Protein AF-A0A2D8MCZ4-F1 (afdb_monomer)

Foldseek 3Di:
DDDDDDPDDDDDDDDDDDDADQWLWGHHPVLSVQLVVQLVVCVVVVHDNVVSNLLSSLQSTLPDPPQLVLVFLLCVLLCVCVLVVHPTCNCCSPPVVVLDDRATLANHFDDDPNHGCHCPPQLCPPPVSLCRSCVPVLQVQLVVQPAQAEGADDSSVVSVVSSCVVVSHPPLRYLPQHHRRDPVCVLQSCLLSVVDDPVRGDPVHPSVSNVVSSVVSSVSSVPDDDD

Radius of gyration: 18.49 Å; Cα contacts (8 Å, |Δi|>4): 290; chains: 1; bounding box: 41×41×63 Å

Mean predicted aligned error: 9.53 Å

Nearest PDB structures (foldseek):
  7vtg-assembly1_A  TM=8.406E-01  e=9.425E+00  Escherichia coli

Structure (mmCIF, N/CA/C/O backbone):
data_AF-A0A2D8MCZ4-F1
#
_entry.id   AF-A0A2D8MCZ4-F1
#
loop_
_atom_site.group_PDB
_atom_site.id
_atom_site.type_symbol
_atom_site.label_atom_id
_atom_site.label_alt_id
_atom_site.label_comp_id
_atom_site.label_asym_id
_atom_site.label_entity_id
_atom_site.label_seq_id
_atom_site.pdbx_PDB_ins_code
_atom_site.Cartn_x
_atom_site.Cartn_y
_atom_site.Cartn_z
_atom_site.occupancy
_atom_site.B_iso_or_equiv
_atom_site.auth_seq_id
_atom_site.auth_comp_id
_atom_site.auth_asym_id
_atom_site.auth_atom_id
_atom_site.pdbx_PDB_model_num
ATOM 1 N N . GLU A 1 1 ? 21.943 -6.238 40.416 1.00 28.12 1 GLU A N 1
ATOM 2 C CA . GLU A 1 1 ? 21.199 -4.970 40.233 1.00 28.12 1 GLU A CA 1
ATOM 3 C C . GLU A 1 1 ? 20.748 -4.876 38.777 1.00 28.12 1 GLU A C 1
ATOM 5 O O . GLU A 1 1 ? 21.248 -5.635 37.954 1.00 28.12 1 GLU A O 1
ATOM 10 N N . LEU A 1 2 ? 19.845 -3.950 38.450 1.00 31.22 2 LEU A N 1
ATOM 11 C CA . LEU A 1 2 ? 19.610 -3.485 37.080 1.00 31.22 2 LEU A CA 1
ATOM 12 C C . LEU A 1 2 ? 19.701 -1.951 37.099 1.00 31.22 2 LEU A C 1
ATOM 14 O O . LEU A 1 2 ? 18.925 -1.339 37.835 1.00 31.22 2 LEU A O 1
ATOM 18 N N . PRO A 1 3 ? 20.616 -1.314 36.346 1.00 36.25 3 PRO A N 1
ATOM 19 C CA . PRO A 1 3 ? 20.596 0.132 36.172 1.00 36.25 3 PRO A CA 1
ATOM 20 C C . PRO A 1 3 ? 19.377 0.489 35.321 1.00 36.25 3 PRO A C 1
ATOM 22 O O . PRO A 1 3 ? 19.279 0.069 34.168 1.00 36.25 3 PRO A O 1
ATOM 25 N N . GLY A 1 4 ? 18.428 1.223 35.893 1.00 32.31 4 GLY A N 1
ATOM 26 C CA . GLY A 1 4 ? 17.387 1.866 35.099 1.00 32.31 4 GLY A CA 1
ATOM 27 C C . GLY A 1 4 ? 17.892 3.184 34.524 1.00 32.31 4 GLY A C 1
ATOM 28 O O . GLY A 1 4 ? 18.854 3.749 35.038 1.00 32.31 4 GLY A O 1
ATOM 29 N N . ASP A 1 5 ? 17.171 3.720 33.541 1.00 29.50 5 ASP A N 1
ATOM 30 C CA . ASP A 1 5 ? 16.787 5.124 33.650 1.00 29.50 5 ASP A CA 1
ATOM 31 C C . ASP A 1 5 ? 15.468 5.428 32.924 1.00 29.50 5 ASP A C 1
ATOM 33 O O . ASP A 1 5 ? 14.989 4.650 32.093 1.00 29.50 5 ASP A O 1
ATOM 37 N N . CYS A 1 6 ? 14.837 6.534 33.311 1.00 29.98 6 CYS A N 1
ATOM 38 C CA . CYS A 1 6 ? 13.461 6.895 32.962 1.00 29.98 6 CYS A CA 1
ATOM 39 C C . CYS A 1 6 ? 13.144 6.950 31.451 1.00 29.98 6 CYS A C 1
ATOM 41 O O . CYS A 1 6 ? 13.568 7.868 30.752 1.00 29.98 6 CYS A O 1
ATOM 43 N N . VAL A 1 7 ? 12.207 6.105 30.998 1.00 27.48 7 VAL A N 1
ATOM 44 C CA . VAL A 1 7 ? 11.336 6.409 29.844 1.00 27.48 7 VAL A CA 1
ATOM 45 C C . VAL A 1 7 ? 9.937 6.740 30.363 1.00 27.48 7 VAL A C 1
ATOM 47 O O . VAL A 1 7 ? 9.120 5.858 30.627 1.00 27.48 7 VAL A O 1
ATOM 50 N N . SER A 1 8 ? 9.658 8.031 30.541 1.00 22.98 8 SER A N 1
ATOM 51 C CA . SER A 1 8 ? 8.359 8.524 31.002 1.00 22.98 8 SER A CA 1
ATOM 52 C C . SER A 1 8 ? 7.344 8.567 29.852 1.00 22.98 8 SER A C 1
ATOM 54 O O . SER A 1 8 ? 7.287 9.512 29.067 1.00 22.98 8 SER A O 1
ATOM 56 N N . TYR A 1 9 ? 6.500 7.539 29.761 1.00 29.72 9 TYR A N 1
ATOM 57 C CA . TYR A 1 9 ? 5.413 7.490 28.781 1.00 29.72 9 TYR A CA 1
ATOM 58 C C . TYR A 1 9 ? 4.326 8.531 29.092 1.00 29.72 9 TYR A C 1
ATOM 60 O O . TYR A 1 9 ? 3.434 8.291 29.907 1.00 29.72 9 TYR A O 1
ATOM 68 N N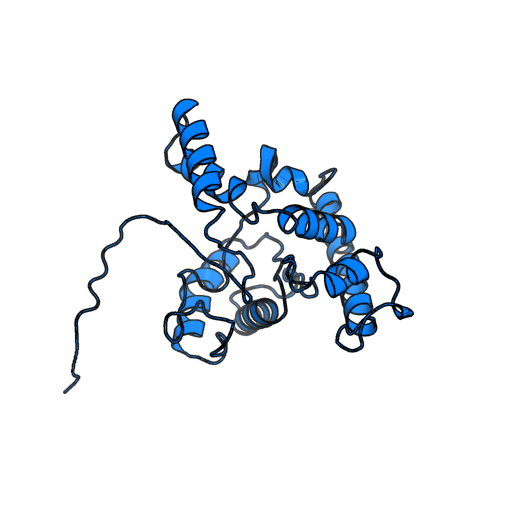 . ARG A 1 10 ? 4.357 9.672 28.392 1.00 22.64 10 ARG A N 1
ATOM 69 C CA . ARG A 1 10 ? 3.183 10.542 28.224 1.00 22.64 10 ARG A CA 1
ATOM 70 C C . ARG A 1 10 ? 2.489 10.233 26.904 1.00 22.64 10 ARG A C 1
ATOM 72 O O . ARG A 1 10 ? 3.117 10.218 25.850 1.00 22.64 10 ARG A O 1
ATOM 79 N N . ASN A 1 11 ? 1.185 9.994 26.975 1.00 37.78 11 ASN A N 1
ATOM 80 C CA . ASN A 1 11 ? 0.341 9.706 25.822 1.00 37.78 11 ASN A CA 1
ATOM 81 C C . ASN A 1 11 ? -0.289 11.005 25.290 1.00 37.78 11 ASN A C 1
ATOM 83 O O . ASN A 1 11 ? -1.410 11.344 25.662 1.00 37.78 11 ASN A O 1
ATOM 87 N N . GLU A 1 12 ? 0.437 11.743 24.448 1.00 24.03 12 GLU A N 1
ATOM 88 C CA . GLU A 1 12 ? -0.020 13.018 23.877 1.00 24.03 12 GLU A CA 1
ATOM 89 C C . GLU A 1 12 ? 0.167 13.041 22.346 1.00 24.03 12 GLU A C 1
ATOM 91 O O . GLU A 1 12 ? 1.287 13.083 21.851 1.00 24.03 12 GLU A O 1
ATOM 96 N N . GLY A 1 13 ? -0.947 13.046 21.598 1.00 25.05 13 GLY A N 1
ATOM 97 C CA . GLY A 1 13 ? -1.013 13.435 20.178 1.00 25.05 13 GLY A CA 1
ATOM 98 C C . GLY A 1 13 ? -0.409 12.474 19.139 1.00 25.05 13 GLY A C 1
ATOM 99 O O . GLY A 1 13 ? 0.797 12.442 18.914 1.00 25.05 13 GLY A O 1
ATOM 100 N N . SER A 1 14 ? -1.256 11.787 18.362 1.00 27.69 14 SER A N 1
ATOM 101 C CA . SER A 1 14 ? -0.819 11.041 17.170 1.00 27.69 14 SER A CA 1
ATOM 102 C C . SER A 1 14 ? -0.491 11.979 15.992 1.00 27.69 14 SER A C 1
ATOM 104 O O . SER A 1 14 ? -1.307 12.174 15.088 1.00 27.69 14 SER A O 1
ATOM 106 N N . LEU A 1 15 ? 0.711 12.554 16.002 1.00 27.33 15 LEU A N 1
ATOM 107 C CA . LEU A 1 15 ? 1.319 13.324 14.910 1.00 27.33 15 LEU A CA 1
ATOM 108 C C . LEU A 1 15 ? 2.558 12.574 14.406 1.00 27.33 15 LEU A C 1
ATOM 110 O O . LEU A 1 15 ? 3.400 12.177 15.205 1.00 27.33 15 LEU A O 1
ATOM 114 N N . LEU A 1 16 ? 2.649 12.332 13.093 1.00 26.11 16 LEU A N 1
ATOM 115 C CA . LEU A 1 16 ? 3.612 11.382 12.526 1.00 26.11 16 LEU A CA 1
ATOM 116 C C . LEU A 1 16 ? 4.265 11.905 11.229 1.00 26.11 16 LEU A C 1
ATOM 118 O O . LEU A 1 16 ? 3.570 12.255 10.275 1.00 26.11 16 LEU A O 1
ATOM 122 N N . ASP A 1 17 ? 5.606 11.934 11.225 1.00 30.42 17 ASP A N 1
ATOM 123 C CA . ASP A 1 17 ? 6.519 12.253 10.108 1.00 30.42 17 ASP A CA 1
ATOM 124 C C . ASP A 1 17 ? 7.783 11.317 10.220 1.00 30.42 17 ASP A C 1
ATOM 126 O O . ASP A 1 17 ? 7.977 10.767 11.303 1.00 30.42 17 ASP A O 1
ATOM 130 N N . ALA A 1 18 ? 8.693 11.004 9.269 1.00 31.66 18 ALA A N 1
ATOM 131 C CA . ALA A 1 18 ? 9.025 11.499 7.916 1.00 31.66 18 ALA A CA 1
ATOM 132 C C . ALA A 1 18 ? 9.659 10.401 6.970 1.00 31.66 18 ALA A C 1
ATOM 134 O O . ALA A 1 18 ? 9.416 9.205 7.114 1.00 31.66 18 ALA A O 1
ATOM 135 N N . ASP A 1 19 ? 10.438 10.820 5.960 1.00 27.88 19 ASP A N 1
ATOM 136 C CA . ASP A 1 19 ? 10.844 10.126 4.712 1.00 27.88 19 ASP A CA 1
ATOM 137 C C . ASP A 1 19 ? 11.685 8.810 4.735 1.00 27.88 19 ASP A C 1
ATOM 139 O O . ASP A 1 19 ? 12.758 8.769 5.321 1.00 27.88 19 ASP A O 1
ATOM 143 N N . HIS A 1 20 ? 11.315 7.857 3.849 1.00 34.62 20 HIS A N 1
ATOM 144 C CA . HIS A 1 20 ? 12.184 6.942 3.045 1.00 34.62 20 HIS A CA 1
ATOM 145 C C . HIS A 1 20 ? 13.096 5.875 3.735 1.00 34.62 20 HIS A C 1
ATOM 147 O O . HIS A 1 20 ? 13.624 6.117 4.811 1.00 34.62 20 HIS A O 1
ATOM 153 N N . PRO A 1 21 ? 13.415 4.705 3.108 1.00 33.50 21 PRO A N 1
ATOM 154 C CA . PRO A 1 21 ? 12.806 3.973 1.984 1.00 33.50 21 PRO A CA 1
ATOM 155 C C . PRO A 1 21 ? 11.935 2.764 2.407 1.00 33.50 21 PRO A C 1
ATOM 157 O O . PRO A 1 21 ? 11.554 1.970 1.548 1.00 33.50 21 PRO A O 1
ATOM 160 N N . ALA A 1 22 ? 11.672 2.553 3.701 1.00 34.00 22 ALA A N 1
ATOM 161 C CA . ALA A 1 22 ? 11.173 1.277 4.236 1.00 34.00 22 ALA A CA 1
ATOM 162 C C . ALA A 1 22 ? 9.666 1.254 4.587 1.00 34.00 22 ALA A C 1
ATOM 164 O O . ALA A 1 22 ? 9.264 0.602 5.548 1.00 34.00 22 ALA A O 1
ATOM 165 N N . ASN A 1 23 ? 8.833 1.941 3.798 1.00 38.94 23 ASN A N 1
ATOM 166 C CA . ASN A 1 23 ? 7.479 2.338 4.196 1.00 38.94 23 ASN A CA 1
ATOM 167 C C . ASN A 1 23 ? 6.349 1.714 3.351 1.00 38.94 23 ASN A C 1
ATOM 169 O O . ASN A 1 23 ? 5.747 2.338 2.475 1.00 38.94 23 ASN A O 1
ATOM 173 N N . GLY A 1 24 ? 5.959 0.496 3.726 1.00 35.41 24 GLY A N 1
ATOM 174 C CA . GLY A 1 24 ? 4.541 0.137 3.690 1.00 35.41 24 GLY A CA 1
ATOM 175 C C . GLY A 1 24 ? 3.795 1.050 4.659 1.00 35.41 24 GLY A C 1
ATOM 176 O O . GLY A 1 24 ? 3.851 0.815 5.860 1.00 35.41 24 GLY A O 1
ATOM 177 N N . VAL A 1 25 ? 3.170 2.088 4.091 1.00 36.03 25 VAL A N 1
ATOM 178 C CA . VAL A 1 25 ? 2.601 3.284 4.747 1.00 36.03 25 VAL A CA 1
ATOM 179 C C . VAL A 1 25 ? 3.648 4.173 5.426 1.00 36.03 25 VAL A C 1
ATOM 181 O O . VAL A 1 25 ? 4.675 3.724 5.926 1.00 36.03 25 VAL A O 1
ATOM 184 N N . LEU A 1 26 ? 3.458 5.482 5.248 1.00 35.03 26 LEU A N 1
ATOM 185 C CA . LEU A 1 26 ? 4.552 6.368 4.875 1.00 35.03 26 LEU A CA 1
ATOM 186 C C . LEU A 1 26 ? 4.360 7.799 5.369 1.00 35.03 26 LEU A C 1
ATOM 188 O O . LEU A 1 26 ? 3.255 8.340 5.352 1.00 35.03 26 LEU A O 1
ATOM 192 N N . PHE A 1 27 ? 5.493 8.433 5.658 1.00 29.06 27 PHE A N 1
ATOM 193 C CA . PHE A 1 27 ? 5.612 9.820 6.071 1.00 29.06 27 PHE A CA 1
ATOM 194 C C . PHE A 1 27 ? 6.596 10.619 5.194 1.00 29.06 27 PHE A C 1
ATOM 196 O O . PHE A 1 27 ? 7.449 10.020 4.536 1.00 29.06 27 PHE A O 1
ATOM 203 N N . ALA A 1 28 ? 6.450 11.952 5.179 1.00 26.83 28 ALA A N 1
ATOM 204 C CA . ALA A 1 28 ? 7.393 12.934 4.626 1.00 26.83 28 ALA A CA 1
ATOM 205 C C . ALA A 1 28 ? 6.938 14.370 4.956 1.00 26.83 28 ALA A C 1
ATOM 207 O O . ALA A 1 28 ? 5.747 14.684 4.827 1.00 26.83 28 ALA A O 1
ATOM 208 N N . ARG A 1 29 ? 7.892 15.277 5.237 1.00 29.72 29 ARG A N 1
ATOM 209 C CA . ARG A 1 29 ? 7.683 16.654 5.771 1.00 29.72 29 ARG A CA 1
ATOM 210 C C . ARG A 1 29 ? 6.777 17.598 4.955 1.00 29.72 29 ARG A C 1
ATOM 212 O O . ARG A 1 29 ? 6.575 18.752 5.330 1.00 29.72 29 ARG A O 1
ATOM 219 N N . ARG A 1 30 ? 6.256 17.157 3.809 1.00 28.88 30 ARG A N 1
ATOM 220 C CA . ARG A 1 30 ? 5.334 17.910 2.943 1.00 28.88 30 ARG A CA 1
ATOM 221 C C . ARG A 1 30 ? 3.860 17.556 3.191 1.00 28.88 30 ARG A C 1
ATOM 223 O O . ARG A 1 30 ? 2.982 18.286 2.732 1.00 28.88 30 ARG A O 1
ATOM 230 N N . PHE A 1 31 ? 3.576 16.474 3.924 1.00 34.06 31 PHE A N 1
ATOM 231 C CA . PHE A 1 31 ? 2.217 15.946 4.129 1.00 34.06 31 PHE A CA 1
ATOM 232 C C . PHE A 1 31 ? 1.548 16.441 5.409 1.00 34.06 31 PHE A C 1
ATOM 234 O O . PHE A 1 31 ? 0.322 16.522 5.449 1.00 34.06 31 PHE A O 1
ATOM 241 N N . THR A 1 32 ? 2.318 16.887 6.402 1.00 41.59 32 THR A N 1
ATOM 242 C CA . THR A 1 32 ? 1.822 17.551 7.619 1.00 41.59 32 THR A CA 1
ATOM 243 C C . THR A 1 32 ? 0.885 18.722 7.273 1.00 41.59 32 THR A C 1
ATOM 245 O O . THR A 1 32 ? -0.207 18.846 7.827 1.00 41.59 32 THR A O 1
ATOM 248 N N . ALA A 1 33 ? 1.233 19.523 6.257 1.00 43.16 33 ALA A N 1
ATOM 249 C CA . ALA A 1 33 ? 0.393 20.618 5.758 1.00 43.16 33 ALA A CA 1
ATOM 250 C C . ALA A 1 33 ? -0.881 20.156 5.015 1.00 43.16 33 ALA A C 1
ATOM 252 O O . ALA A 1 33 ? -1.861 20.901 4.966 1.00 43.16 33 ALA A O 1
ATOM 253 N N . ASN A 1 34 ? -0.885 18.951 4.431 1.00 49.38 34 ASN A N 1
ATOM 254 C CA . ASN A 1 34 ? -2.077 18.345 3.826 1.00 49.38 34 ASN A CA 1
ATOM 255 C C . ASN A 1 34 ? -3.012 17.798 4.919 1.00 49.38 34 ASN A C 1
ATOM 257 O O . ASN A 1 34 ? -4.203 18.104 4.892 1.00 49.38 34 ASN A O 1
ATOM 261 N N . ALA A 1 35 ? -2.468 17.085 5.914 1.00 56.38 35 ALA A N 1
ATOM 262 C CA . ALA A 1 35 ? -3.202 16.596 7.084 1.00 56.38 35 ALA A CA 1
ATOM 263 C C . ALA A 1 35 ? -3.924 17.741 7.810 1.00 56.38 35 ALA A C 1
ATOM 265 O O . ALA A 1 35 ? -5.137 17.691 8.000 1.00 56.38 35 ALA A O 1
ATOM 266 N N . LEU A 1 36 ? -3.196 18.818 8.128 1.00 54.16 36 LEU A N 1
ATOM 267 C CA . LEU A 1 36 ? -3.743 20.004 8.793 1.00 54.16 36 LEU A CA 1
ATOM 268 C C . LEU A 1 36 ? -4.842 20.695 7.973 1.00 54.16 36 LEU A C 1
ATOM 270 O O . LEU A 1 36 ? -5.832 21.146 8.547 1.00 54.16 36 LEU A O 1
ATOM 274 N N . ARG A 1 37 ? -4.722 20.753 6.637 1.00 61.66 37 ARG A N 1
ATOM 275 C CA . ARG A 1 37 ? -5.779 21.308 5.770 1.00 61.66 37 ARG A CA 1
ATOM 276 C C . ARG A 1 37 ? -7.045 20.446 5.766 1.00 61.66 37 ARG A C 1
ATOM 278 O O . ARG A 1 37 ? -8.136 21.006 5.830 1.00 61.66 37 ARG A O 1
ATOM 285 N N . ALA A 1 38 ? -6.916 19.121 5.743 1.00 64.56 38 ALA A N 1
ATOM 286 C CA . ALA A 1 38 ? -8.058 18.207 5.800 1.00 64.56 38 ALA A CA 1
ATOM 287 C C . ALA A 1 38 ? -8.731 18.180 7.185 1.00 64.56 38 ALA A C 1
ATOM 289 O O . ALA A 1 38 ? -9.951 18.322 7.253 1.00 64.56 38 ALA A O 1
ATOM 290 N N . ALA A 1 39 ? -7.957 18.116 8.277 1.00 67.56 39 ALA A N 1
ATOM 291 C CA . ALA A 1 39 ? -8.475 18.246 9.643 1.00 67.56 39 ALA A CA 1
ATOM 292 C C . ALA A 1 39 ? -9.235 19.569 9.824 1.00 67.56 39 ALA A C 1
ATOM 294 O O . ALA A 1 39 ? -10.383 19.576 10.260 1.00 67.56 39 ALA A O 1
ATOM 295 N N . ARG A 1 40 ? -8.623 20.695 9.424 1.00 69.00 40 ARG A N 1
ATOM 296 C CA . ARG A 1 40 ? -9.250 22.020 9.513 1.00 69.00 40 ARG A CA 1
ATOM 297 C C . ARG A 1 40 ? -10.537 22.099 8.694 1.00 69.00 40 ARG A C 1
ATOM 299 O O . ARG A 1 40 ? -11.502 22.670 9.183 1.00 69.00 40 ARG A O 1
ATOM 306 N N . LYS A 1 41 ? -10.573 21.531 7.481 1.00 75.62 41 LYS A N 1
ATOM 307 C CA . LYS A 1 41 ? -11.798 21.478 6.670 1.00 75.62 41 LYS A CA 1
ATOM 308 C C . LYS A 1 41 ? -12.901 20.690 7.387 1.00 75.62 41 LYS A C 1
ATOM 310 O O . LYS A 1 41 ? -13.992 21.218 7.543 1.00 75.62 41 LYS A O 1
ATOM 315 N N . ALA A 1 42 ? -12.609 19.483 7.868 1.00 77.12 42 ALA A N 1
ATOM 316 C CA . ALA A 1 42 ? -13.582 18.643 8.567 1.00 77.12 42 ALA A CA 1
ATOM 317 C C . ALA A 1 42 ? -14.142 19.307 9.843 1.00 77.12 42 ALA A C 1
ATOM 319 O O . ALA A 1 42 ? -15.347 19.271 10.069 1.00 77.12 42 ALA A O 1
ATOM 320 N N . LEU A 1 43 ? -13.294 19.971 10.637 1.00 78.88 43 LEU A N 1
ATOM 321 C CA . LEU A 1 43 ? -13.731 20.711 11.829 1.00 78.88 43 LEU A CA 1
ATOM 322 C C . LEU A 1 43 ? -14.575 21.950 11.477 1.00 78.88 43 LEU A C 1
ATOM 324 O O . LEU A 1 43 ? -15.542 22.244 12.172 1.00 78.88 43 LEU A O 1
ATOM 328 N N . LEU A 1 44 ? -14.256 22.658 10.385 1.00 84.25 44 LEU A N 1
ATOM 329 C CA . LEU A 1 44 ? -15.074 23.774 9.879 1.00 84.25 44 LEU A CA 1
ATOM 330 C C . LEU A 1 44 ? -16.414 23.312 9.274 1.00 84.25 44 LEU A C 1
ATOM 332 O O . LEU A 1 44 ? -17.361 24.089 9.245 1.00 84.25 44 LEU A O 1
ATOM 336 N N . GLU A 1 45 ? -16.507 22.058 8.829 1.00 86.56 45 GLU A N 1
ATOM 337 C CA . GLU A 1 45 ? -17.758 21.390 8.432 1.00 86.56 45 GLU A CA 1
ATOM 338 C C . GLU A 1 45 ? -18.565 20.854 9.636 1.00 86.56 45 GLU A C 1
ATOM 340 O O . GLU A 1 45 ? -19.590 20.207 9.441 1.00 86.56 45 GLU A O 1
ATOM 345 N N . GLY A 1 46 ? -18.122 21.099 10.876 1.00 85.88 46 GLY A N 1
ATOM 346 C CA . GLY A 1 46 ? -18.817 20.668 12.095 1.00 85.88 46 GLY A CA 1
ATOM 347 C C . GLY A 1 46 ? -18.653 19.185 12.447 1.00 85.88 46 GLY A C 1
ATOM 348 O O . GLY A 1 46 ? -19.354 18.696 13.332 1.00 85.88 46 GLY A O 1
ATOM 349 N N . ARG A 1 47 ? -17.740 18.460 11.784 1.00 85.00 47 ARG A N 1
ATOM 350 C CA . ARG A 1 47 ? -17.466 17.045 12.084 1.00 85.00 47 ARG A CA 1
ATOM 351 C C . ARG A 1 47 ? -16.728 16.884 13.414 1.00 85.00 47 ARG A C 1
ATOM 353 O O . ARG A 1 47 ? -16.016 17.785 13.865 1.00 85.00 47 ARG A O 1
ATOM 360 N N . THR A 1 48 ? -16.836 15.705 14.020 1.00 84.88 48 THR A N 1
ATOM 361 C CA . THR A 1 48 ? -16.123 15.375 15.261 1.00 84.88 48 THR A CA 1
ATOM 362 C C . THR A 1 48 ? -14.603 15.344 15.068 1.00 84.88 48 THR A C 1
ATOM 364 O O . THR A 1 48 ? -14.083 15.160 13.966 1.00 84.88 48 THR A O 1
ATOM 367 N N . VAL A 1 49 ? -13.856 15.449 16.174 1.00 75.56 49 VAL A N 1
ATOM 368 C CA . VAL A 1 49 ? -12.385 15.329 16.173 1.00 75.56 49 VAL A CA 1
ATOM 369 C C . VAL A 1 49 ? -11.922 13.975 15.610 1.00 75.56 49 VAL A C 1
ATOM 371 O O . VAL A 1 49 ? -10.906 13.922 14.920 1.00 75.56 49 VAL A O 1
ATOM 374 N N . ALA A 1 50 ? -12.679 12.896 15.841 1.00 71.62 50 ALA A N 1
ATOM 375 C CA . ALA A 1 50 ? -12.375 11.569 15.306 1.00 71.62 50 ALA A CA 1
ATOM 376 C C . ALA A 1 50 ? -12.513 11.520 13.772 1.00 71.62 50 ALA A C 1
ATOM 378 O O . ALA A 1 50 ? -11.602 11.061 13.084 1.00 71.62 50 ALA A O 1
ATOM 379 N N . GLU A 1 51 ? -13.603 12.062 13.224 1.00 69.44 51 GLU A N 1
ATOM 380 C CA . GLU A 1 51 ? -13.805 12.172 11.773 1.00 69.44 51 GLU A CA 1
ATOM 381 C C . GLU A 1 51 ? -12.788 13.115 11.120 1.00 69.44 51 GLU A C 1
ATOM 383 O O . GLU A 1 51 ? -12.290 12.830 10.032 1.00 69.44 51 GLU A O 1
ATOM 388 N N . ALA A 1 52 ? -12.428 14.215 11.787 1.00 71.00 52 ALA A N 1
ATOM 389 C CA . ALA A 1 52 ? -11.396 15.130 11.313 1.00 71.00 52 ALA A CA 1
ATOM 390 C C . ALA A 1 52 ? -10.004 14.479 11.290 1.00 71.00 52 ALA A C 1
ATOM 392 O O . ALA A 1 52 ? -9.251 14.680 10.334 1.00 71.00 52 ALA A O 1
ATOM 393 N N . ALA A 1 53 ? -9.675 13.657 12.292 1.00 69.44 53 ALA A N 1
ATOM 394 C CA . ALA A 1 53 ? -8.450 12.862 12.315 1.00 69.44 53 ALA A CA 1
ATOM 395 C C . ALA A 1 53 ? -8.447 11.779 11.221 1.00 69.44 53 ALA A C 1
ATOM 397 O O . ALA A 1 53 ? -7.434 11.606 10.541 1.00 69.44 53 ALA A O 1
ATOM 398 N N . ALA A 1 54 ? -9.576 11.100 10.986 1.00 65.69 54 ALA A N 1
ATOM 399 C CA . ALA A 1 54 ? -9.725 10.130 9.901 1.00 65.69 54 ALA A CA 1
ATOM 400 C C . ALA A 1 54 ? -9.575 10.790 8.516 1.00 65.69 54 ALA A C 1
ATOM 402 O O . ALA A 1 54 ? -8.762 10.348 7.703 1.00 65.69 54 ALA A O 1
ATOM 403 N N . ALA A 1 55 ? -10.271 11.905 8.273 1.00 66.00 55 ALA A N 1
ATOM 404 C CA . ALA A 1 55 ? -10.159 12.681 7.038 1.00 66.00 55 ALA A CA 1
ATOM 405 C C . ALA A 1 55 ? -8.725 13.186 6.803 1.00 66.00 55 ALA A C 1
ATOM 407 O O . ALA A 1 55 ? -8.218 13.122 5.682 1.00 66.00 55 ALA A O 1
ATOM 408 N N . ALA A 1 56 ? -8.037 13.634 7.859 1.00 68.12 56 ALA A N 1
ATOM 409 C CA . ALA A 1 56 ? -6.635 14.033 7.793 1.00 68.12 56 ALA A CA 1
ATOM 410 C C . ALA A 1 56 ? -5.699 12.863 7.472 1.00 68.12 56 ALA A C 1
ATOM 412 O O . ALA A 1 56 ? -4.839 13.003 6.600 1.00 68.12 56 ALA A O 1
ATOM 413 N N . LYS A 1 57 ? -5.891 11.705 8.118 1.00 67.31 57 LYS A N 1
ATOM 414 C CA . LYS A 1 57 ? -5.132 10.473 7.866 1.00 67.31 57 LYS A CA 1
ATOM 415 C C . LYS A 1 57 ? -5.268 10.036 6.407 1.00 67.31 57 LYS A C 1
ATOM 417 O O . LYS A 1 57 ? -4.255 9.848 5.733 1.00 67.31 57 LYS A O 1
ATOM 422 N N . THR A 1 58 ? -6.495 9.927 5.901 1.00 62.50 58 THR A N 1
ATOM 423 C CA . THR A 1 58 ? -6.772 9.528 4.514 1.00 62.50 58 THR A CA 1
ATOM 424 C C . THR A 1 58 ? -6.212 10.549 3.526 1.00 62.50 58 THR A C 1
ATOM 426 O O . THR A 1 58 ? -5.409 10.189 2.667 1.00 62.50 58 THR A O 1
ATOM 429 N N . PHE A 1 59 ? -6.519 11.840 3.685 1.00 67.00 59 PHE A N 1
ATOM 430 C CA . PHE A 1 59 ? -6.070 12.869 2.742 1.00 67.00 59 PHE A CA 1
ATOM 431 C C . PHE A 1 59 ? -4.545 13.063 2.718 1.00 67.00 59 PHE A C 1
ATOM 433 O O . PHE A 1 59 ? -3.993 13.358 1.656 1.00 67.00 59 PHE A O 1
ATOM 440 N N . ALA A 1 60 ? -3.849 12.884 3.847 1.00 67.50 60 ALA A N 1
ATOM 441 C CA . ALA A 1 60 ? -2.393 13.022 3.932 1.00 67.50 60 ALA A CA 1
ATOM 442 C C . ALA A 1 60 ? -1.620 11.773 3.482 1.00 67.50 60 ALA A C 1
ATOM 444 O O . ALA A 1 60 ? -0.495 11.903 2.987 1.00 67.50 60 ALA A O 1
ATOM 445 N N . SER A 1 61 ? -2.214 10.581 3.602 1.00 65.44 61 SER A N 1
ATOM 446 C CA . SER A 1 61 ? -1.579 9.316 3.214 1.00 65.44 61 SER A CA 1
ATOM 447 C C . SER A 1 61 ? -1.139 9.353 1.747 1.00 65.44 61 SER A C 1
ATOM 449 O O . SER A 1 61 ? -1.943 9.620 0.850 1.00 65.44 61 SER A O 1
ATOM 451 N N . PHE A 1 62 ? 0.156 9.119 1.512 1.00 66.19 62 PHE A N 1
ATOM 452 C CA . PHE A 1 62 ? 0.824 9.169 0.201 1.00 66.19 62 PHE A CA 1
ATOM 453 C C . PHE A 1 62 ? 0.665 10.492 -0.586 1.00 66.19 62 PHE A C 1
ATOM 455 O O . PHE A 1 62 ? 0.893 10.510 -1.791 1.00 66.19 62 PHE A O 1
ATOM 462 N N . SER A 1 63 ? 0.298 11.603 0.066 1.00 59.62 63 SER A N 1
ATOM 463 C CA . SER A 1 63 ? -0.216 12.840 -0.567 1.00 59.62 63 SER A CA 1
ATOM 464 C C . SER A 1 63 ? 0.789 13.736 -1.316 1.00 59.62 63 SER A C 1
ATOM 466 O O . SER A 1 63 ? 0.611 14.954 -1.386 1.00 59.62 63 SER A O 1
ATOM 468 N N . GLY A 1 64 ? 1.845 13.157 -1.886 1.00 68.06 64 GLY A N 1
ATOM 469 C CA . GLY A 1 64 ? 2.821 13.854 -2.720 1.00 68.06 64 GLY A CA 1
ATOM 470 C C . GLY A 1 64 ? 2.974 13.180 -4.066 1.00 68.06 64 GLY A C 1
ATOM 471 O O . GLY A 1 64 ? 3.208 11.976 -4.127 1.00 68.06 64 GLY A O 1
ATOM 472 N N . GLU A 1 65 ? 2.907 13.952 -5.143 1.00 68.38 65 GLU A N 1
ATOM 473 C CA . GLU A 1 65 ? 3.175 13.416 -6.473 1.00 68.38 65 GLU A CA 1
ATOM 474 C C . GLU A 1 65 ? 4.662 13.074 -6.659 1.00 68.38 65 GLU A C 1
ATOM 476 O O . GLU A 1 65 ? 5.524 13.774 -6.120 1.00 68.38 65 GLU A O 1
ATOM 481 N N . PRO A 1 66 ? 4.993 11.989 -7.389 1.00 82.19 66 PRO A N 1
ATOM 482 C CA . PRO A 1 66 ? 4.092 11.093 -8.134 1.00 82.19 66 PRO A CA 1
ATOM 483 C C . PRO A 1 66 ? 3.530 9.912 -7.309 1.00 82.19 66 PRO A C 1
ATOM 485 O O . PRO A 1 66 ? 3.015 8.951 -7.870 1.00 82.19 66 PRO A O 1
ATOM 488 N N . MET A 1 67 ? 3.687 9.901 -5.983 1.00 85.31 67 MET A N 1
ATOM 489 C CA . MET A 1 67 ? 3.550 8.696 -5.156 1.00 85.31 67 MET A CA 1
ATOM 490 C C . MET A 1 67 ? 2.113 8.177 -5.018 1.00 85.31 67 MET A C 1
ATOM 492 O O . MET A 1 67 ? 1.912 6.965 -5.117 1.00 85.31 67 MET A O 1
ATOM 496 N N . ARG A 1 68 ? 1.113 9.054 -4.837 1.00 87.12 68 ARG A N 1
ATOM 497 C CA . ARG A 1 68 ? -0.303 8.641 -4.868 1.00 87.12 68 ARG A CA 1
ATOM 498 C C . ARG A 1 68 ? -0.674 8.107 -6.247 1.00 87.12 68 ARG A C 1
ATOM 500 O O . ARG A 1 68 ? -1.179 6.993 -6.337 1.00 87.12 68 ARG A O 1
ATOM 507 N N . THR A 1 69 ? -0.360 8.855 -7.305 1.00 91.69 69 THR A N 1
ATOM 508 C CA . THR A 1 69 ? -0.612 8.449 -8.696 1.00 91.69 69 THR A CA 1
ATOM 509 C C . THR A 1 69 ? 0.025 7.096 -9.026 1.00 91.69 69 THR A C 1
ATOM 511 O O . THR A 1 69 ? -0.638 6.230 -9.591 1.00 91.69 69 THR A O 1
ATOM 514 N N . ASN A 1 70 ? 1.273 6.857 -8.614 1.00 93.19 70 ASN A N 1
ATOM 515 C CA . ASN A 1 70 ? 1.943 5.566 -8.781 1.00 93.19 70 ASN A CA 1
ATOM 516 C C . ASN A 1 70 ? 1.202 4.434 -8.057 1.00 93.19 70 ASN A C 1
ATOM 518 O O . ASN A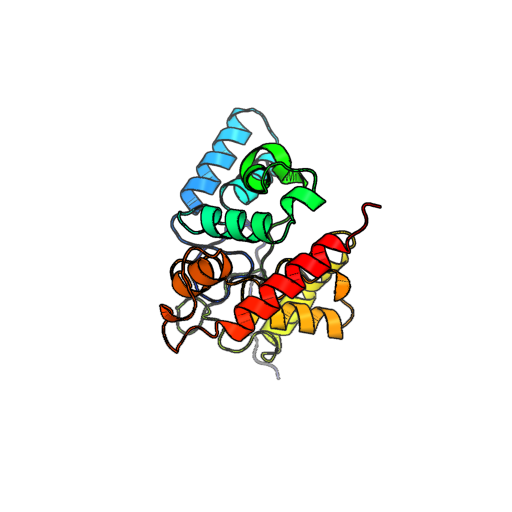 1 70 ? 1.006 3.369 -8.638 1.00 93.19 70 ASN A O 1
ATOM 522 N N . LEU A 1 71 ? 0.796 4.648 -6.800 1.00 91.06 71 LEU A N 1
ATOM 523 C CA . LEU A 1 71 ? 0.098 3.631 -6.012 1.00 91.06 71 LEU A CA 1
ATOM 524 C C . LEU A 1 71 ? -1.272 3.291 -6.618 1.00 91.06 71 LEU A C 1
ATOM 526 O O . LEU A 1 71 ? -1.549 2.115 -6.831 1.00 91.06 71 LEU A O 1
ATOM 530 N N . VAL A 1 72 ? -2.070 4.301 -6.978 1.00 94.44 72 VAL A N 1
ATOM 531 C CA . VAL A 1 72 ? -3.360 4.134 -7.674 1.00 94.44 72 VAL A CA 1
ATOM 532 C C . VAL A 1 72 ? -3.180 3.352 -8.977 1.00 94.44 72 VAL A C 1
ATOM 534 O O . VAL A 1 72 ? -3.814 2.316 -9.160 1.00 94.44 72 VAL A O 1
ATOM 537 N N . ARG A 1 73 ? -2.251 3.770 -9.853 1.00 97.38 73 ARG A N 1
ATOM 538 C CA . ARG A 1 73 ? -1.994 3.076 -11.129 1.00 97.38 73 ARG A CA 1
ATOM 539 C C . ARG A 1 73 ? -1.593 1.611 -10.928 1.00 97.38 73 ARG A C 1
ATOM 541 O O . ARG A 1 73 ? -1.992 0.768 -11.725 1.00 97.38 73 ARG A O 1
ATOM 548 N N . MET A 1 74 ? -0.820 1.291 -9.884 1.00 96.81 74 MET A N 1
ATOM 549 C CA . MET A 1 74 ? -0.422 -0.094 -9.592 1.00 96.81 74 MET A CA 1
ATOM 550 C C . MET A 1 74 ? -1.568 -0.931 -9.011 1.00 96.81 74 MET A C 1
ATOM 552 O O . MET A 1 74 ? -1.697 -2.090 -9.397 1.00 96.81 74 MET A O 1
ATOM 556 N N . LEU A 1 75 ? -2.399 -0.365 -8.129 1.00 95.38 75 LEU A N 1
ATOM 557 C CA . LEU A 1 75 ? -3.570 -1.036 -7.547 1.00 95.38 75 LEU A CA 1
ATOM 558 C C . LEU A 1 75 ? -4.659 -1.310 -8.594 1.00 95.38 75 LEU A C 1
ATOM 560 O O . LEU A 1 75 ? -5.226 -2.403 -8.627 1.00 95.38 75 LEU A O 1
ATOM 564 N N . ASP A 1 76 ? -4.917 -0.345 -9.476 1.00 97.38 76 ASP A N 1
ATOM 565 C CA . ASP A 1 76 ? -5.896 -0.485 -10.556 1.00 97.38 76 ASP A CA 1
ATOM 566 C C . ASP A 1 76 ? -5.432 -1.525 -11.591 1.00 97.38 76 ASP A C 1
ATOM 568 O O . ASP A 1 76 ? -6.218 -2.378 -11.999 1.00 97.38 76 ASP A O 1
ATOM 572 N N . LEU A 1 77 ? -4.137 -1.541 -11.944 1.00 98.00 77 LEU A N 1
ATOM 573 C CA . LEU A 1 77 ? -3.554 -2.516 -12.878 1.00 98.00 77 LEU A CA 1
ATOM 574 C C . LEU A 1 77 ? -3.608 -3.969 -12.374 1.00 98.00 77 LEU A C 1
ATOM 576 O O . LEU A 1 77 ? -3.698 -4.893 -13.185 1.00 98.00 77 LEU A O 1
ATOM 580 N N . ILE A 1 78 ? -3.546 -4.192 -11.057 1.00 96.44 78 ILE A N 1
ATOM 581 C CA . ILE A 1 78 ? -3.716 -5.532 -10.469 1.00 96.44 78 ILE A CA 1
ATOM 582 C C . ILE A 1 78 ? -5.182 -5.875 -10.159 1.00 96.44 78 ILE A C 1
ATOM 584 O O . ILE A 1 78 ? -5.445 -6.959 -9.650 1.00 96.44 78 ILE A O 1
ATOM 588 N N . GLY A 1 79 ? -6.130 -4.984 -10.471 1.00 95.19 79 GLY A N 1
ATOM 589 C CA . GLY A 1 79 ? -7.571 -5.222 -10.345 1.00 95.19 79 GLY A CA 1
ATOM 590 C C . GLY A 1 79 ? -8.190 -4.894 -8.981 1.00 95.19 79 GLY A C 1
ATOM 591 O O . GLY A 1 79 ? -9.374 -5.162 -8.791 1.00 95.19 79 GLY A O 1
ATOM 592 N N . VAL A 1 80 ? -7.457 -4.297 -8.027 1.00 91.25 80 VAL A N 1
ATOM 593 C CA . VAL A 1 80 ? -7.991 -4.026 -6.669 1.00 91.25 80 VAL A CA 1
ATOM 594 C C . VAL A 1 80 ? -9.202 -3.089 -6.714 1.00 91.25 80 VAL A C 1
ATOM 596 O O . VAL A 1 80 ? -10.176 -3.326 -6.003 1.00 91.25 80 VAL A O 1
ATOM 599 N N . GLY A 1 81 ? -9.195 -2.080 -7.593 1.00 90.12 81 GLY A N 1
ATOM 600 C CA . GLY A 1 81 ? -10.364 -1.222 -7.811 1.00 90.12 81 GLY A CA 1
ATOM 601 C C . GLY A 1 81 ? -11.591 -2.018 -8.269 1.00 90.12 81 GLY A C 1
ATOM 602 O O . GLY A 1 81 ? -12.664 -1.882 -7.691 1.00 90.12 81 GLY A O 1
ATOM 603 N N . GLN A 1 82 ? -11.415 -2.928 -9.229 1.00 91.62 82 GLN A N 1
ATOM 604 C CA . GLN A 1 82 ? -12.490 -3.762 -9.781 1.00 91.62 82 GLN A CA 1
ATOM 605 C C . GLN A 1 82 ? -13.067 -4.716 -8.723 1.00 91.62 82 GLN A C 1
ATOM 607 O O . GLN A 1 82 ? -14.287 -4.807 -8.577 1.00 91.62 82 GLN A O 1
ATOM 612 N N . TRP A 1 83 ? -12.203 -5.358 -7.927 1.00 88.19 83 TRP A N 1
ATOM 613 C CA . TRP A 1 83 ? -12.600 -6.189 -6.785 1.00 88.19 83 TRP A CA 1
ATOM 614 C C . TRP A 1 83 ? -13.461 -5.397 -5.785 1.00 88.19 83 TRP A C 1
ATOM 616 O O . TRP A 1 83 ? -14.584 -5.817 -5.492 1.00 88.19 83 TRP A O 1
ATOM 626 N N . LEU A 1 84 ? -13.023 -4.193 -5.391 1.00 84.69 84 LEU A N 1
ATOM 627 C CA . LEU A 1 84 ? -13.769 -3.262 -4.526 1.00 84.69 84 LEU A CA 1
ATOM 628 C C . LEU A 1 84 ? -15.027 -2.643 -5.176 1.00 84.69 84 LEU A C 1
ATOM 630 O O . LEU A 1 84 ? -15.806 -1.989 -4.490 1.00 84.69 84 LEU A O 1
ATOM 634 N N . GLY A 1 85 ? -15.248 -2.823 -6.484 1.00 89.12 85 GLY A N 1
ATOM 635 C CA . GLY A 1 85 ? -16.386 -2.232 -7.208 1.00 89.12 85 GLY A CA 1
ATOM 636 C C . GLY A 1 85 ? -16.202 -0.757 -7.578 1.00 89.12 85 GLY A C 1
ATOM 637 O O . GLY A 1 85 ? -17.174 -0.061 -7.857 1.00 89.12 85 GLY A O 1
ATOM 638 N N . LEU A 1 86 ? -14.957 -0.286 -7.585 1.00 87.56 86 LEU A N 1
ATOM 639 C CA . LEU A 1 86 ? -14.551 1.086 -7.861 1.00 87.56 86 LEU A CA 1
ATOM 640 C C . LEU A 1 86 ? -14.075 1.227 -9.310 1.00 87.56 86 LEU A C 1
ATOM 642 O O . LEU A 1 86 ? -13.331 0.386 -9.813 1.00 87.56 86 LEU A O 1
ATOM 646 N N . ALA A 1 87 ? -14.415 2.346 -9.955 1.00 95.25 87 ALA A N 1
ATOM 647 C CA . ALA A 1 87 ? -13.850 2.700 -11.262 1.00 95.25 87 ALA A CA 1
ATOM 648 C C . ALA A 1 87 ? -12.327 2.957 -11.195 1.00 95.25 87 ALA A C 1
ATOM 650 O O . ALA A 1 87 ? -11.616 2.735 -12.171 1.00 95.25 87 ALA A O 1
ATOM 651 N N . SER A 1 88 ? -11.832 3.415 -10.039 1.00 96.12 88 SER A N 1
ATOM 652 C CA . SER A 1 88 ? -10.409 3.536 -9.705 1.00 96.12 88 SER A CA 1
ATOM 653 C C . SER A 1 88 ? -10.230 3.616 -8.188 1.00 96.12 88 SER A C 1
ATOM 655 O O . SER A 1 88 ? -11.030 4.245 -7.483 1.00 96.12 88 SER A O 1
ATOM 657 N N . THR A 1 89 ? -9.133 3.049 -7.686 1.00 91.50 89 THR A N 1
ATOM 658 C CA . THR A 1 89 ? -8.677 3.202 -6.296 1.00 91.50 89 THR A CA 1
ATOM 659 C C . THR A 1 89 ? -8.290 4.637 -5.926 1.00 91.50 89 THR A C 1
ATOM 661 O O . THR A 1 89 ? -8.111 4.916 -4.744 1.00 91.50 89 THR A O 1
ATOM 664 N N . ALA A 1 90 ? -8.253 5.586 -6.871 1.00 93.12 90 ALA A N 1
ATOM 665 C CA . ALA A 1 90 ? -8.169 7.019 -6.567 1.00 93.12 90 ALA A CA 1
ATOM 666 C C . ALA A 1 90 ? -9.242 7.475 -5.556 1.00 93.12 90 ALA A C 1
ATOM 668 O O . ALA A 1 90 ? -8.954 8.286 -4.675 1.00 93.12 90 ALA A O 1
ATOM 669 N N . SER A 1 91 ? -10.449 6.902 -5.644 1.00 86.19 91 SER A N 1
ATOM 670 C CA . SER A 1 91 ? -11.588 7.203 -4.760 1.00 86.19 91 SER A CA 1
ATOM 671 C C . SER A 1 91 ? -11.337 6.888 -3.276 1.00 86.19 91 SER A C 1
ATOM 673 O O . SER A 1 91 ? -11.935 7.516 -2.400 1.00 86.19 91 SER A O 1
ATOM 675 N N . LEU A 1 92 ? -10.383 5.997 -2.969 1.00 81.06 92 LEU A N 1
ATOM 676 C CA . LEU A 1 92 ? -9.947 5.680 -1.601 1.00 81.06 92 LEU A CA 1
ATOM 677 C C . LEU A 1 92 ? -9.301 6.883 -0.882 1.00 81.06 92 LEU A C 1
ATOM 679 O O . LEU A 1 92 ? -9.147 6.870 0.337 1.00 81.06 92 LEU A O 1
ATOM 683 N N . TRP A 1 93 ? -8.936 7.936 -1.621 1.00 81.62 93 TRP A N 1
ATOM 684 C CA . TRP A 1 93 ? -8.421 9.201 -1.087 1.00 81.62 93 TRP A CA 1
ATOM 685 C C . TRP A 1 93 ? -9.449 10.349 -1.085 1.00 81.62 93 TRP A C 1
ATOM 687 O O . TRP A 1 93 ? -9.096 11.465 -0.692 1.00 81.62 93 TRP A O 1
ATOM 697 N N . SER A 1 94 ? -10.698 10.097 -1.496 1.00 81.56 94 SER A N 1
ATOM 698 C CA . SER A 1 94 ? -11.792 11.080 -1.521 1.00 81.56 94 SER A CA 1
ATOM 699 C C . SER A 1 94 ? -13.033 10.598 -0.766 1.00 81.56 94 SER A C 1
ATOM 701 O O . SER A 1 94 ? -13.217 10.928 0.403 1.00 81.56 94 SER A O 1
ATOM 703 N N . ASP A 1 95 ? -13.894 9.853 -1.446 1.00 78.31 95 ASP A N 1
ATOM 704 C CA . ASP A 1 95 ? -15.284 9.559 -1.088 1.00 78.31 95 ASP A CA 1
ATOM 705 C C . ASP A 1 95 ? -15.512 8.081 -0.751 1.00 78.31 95 ASP A C 1
ATOM 707 O O . ASP A 1 95 ? -16.601 7.732 -0.305 1.00 78.31 95 ASP A O 1
ATOM 711 N N . LYS A 1 96 ? -14.495 7.232 -0.949 1.00 77.88 96 LYS A N 1
ATOM 712 C CA . LYS A 1 96 ? -14.455 5.799 -0.608 1.00 77.88 96 LYS A CA 1
ATOM 713 C C . LYS A 1 96 ? -13.381 5.499 0.450 1.00 77.88 96 LYS A C 1
ATOM 715 O O . LYS A 1 96 ? -12.824 4.404 0.502 1.00 77.88 96 LYS A O 1
ATOM 720 N N . GLY A 1 97 ? -13.049 6.497 1.273 1.00 72.44 97 GLY A N 1
ATOM 721 C CA . GLY A 1 97 ? -12.025 6.404 2.320 1.00 72.44 97 GLY A CA 1
ATOM 722 C C . GLY A 1 97 ? -12.352 5.402 3.434 1.00 72.44 97 GLY A C 1
ATOM 723 O O . GLY A 1 97 ? -11.451 4.977 4.147 1.00 72.44 97 GLY A O 1
ATOM 724 N N . GLU A 1 98 ? -13.614 4.994 3.560 1.00 71.88 98 GLU A N 1
ATOM 725 C CA . GLU A 1 98 ? -14.083 3.918 4.435 1.00 71.88 98 GLU A CA 1
ATOM 726 C C . GLU A 1 98 ? -13.634 2.517 3.983 1.00 71.88 98 GLU A C 1
ATOM 728 O O . GLU A 1 98 ? -13.585 1.601 4.798 1.00 71.88 98 GLU A O 1
ATOM 733 N N . LEU A 1 99 ? -13.265 2.349 2.705 1.00 78.00 99 LEU A N 1
ATOM 734 C CA . LEU A 1 99 ? -12.817 1.072 2.133 1.00 78.00 99 LEU A CA 1
ATOM 735 C C . LEU A 1 99 ? -11.295 0.858 2.239 1.00 78.00 99 LEU A C 1
ATOM 737 O O . LEU A 1 99 ? -10.768 -0.099 1.671 1.00 78.00 99 LEU A O 1
ATOM 741 N N . VAL A 1 100 ? -10.561 1.742 2.929 1.00 81.06 100 VAL A N 1
ATOM 742 C CA . VAL A 1 100 ? -9.100 1.650 3.063 1.00 81.06 100 VAL A CA 1
ATOM 743 C C . VAL A 1 100 ? -8.621 1.964 4.477 1.00 81.06 100 VAL A C 1
ATOM 745 O O . VAL A 1 100 ? -9.033 2.937 5.102 1.00 81.06 100 VAL A O 1
ATOM 748 N N . HIS A 1 101 ? -7.657 1.180 4.966 1.00 79.00 101 HIS A N 1
ATOM 749 C CA . HIS A 1 101 ? -6.923 1.494 6.190 1.00 79.00 101 HIS A CA 1
ATOM 750 C C . HIS A 1 101 ? -5.425 1.576 5.918 1.00 79.00 101 HIS A C 1
ATOM 752 O O . HIS A 1 101 ? -4.753 0.574 5.689 1.00 79.00 101 HIS A O 1
ATOM 758 N N . PHE A 1 102 ? -4.883 2.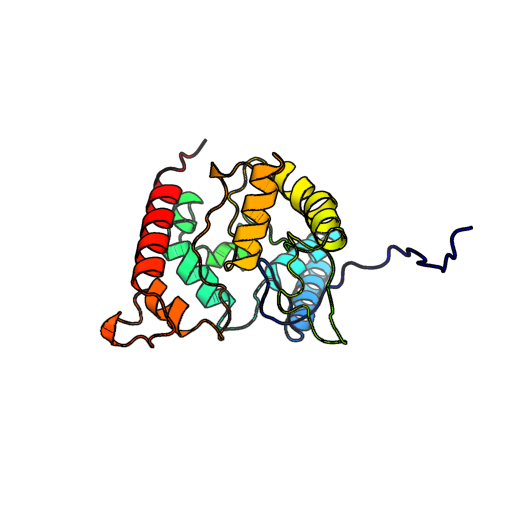790 5.976 1.00 80.62 102 PHE A N 1
ATOM 759 C CA . PHE A 1 102 ? -3.441 3.008 5.912 1.00 80.62 102 PHE A CA 1
ATOM 760 C C . PHE A 1 102 ? -2.821 2.781 7.304 1.00 80.62 102 PHE A C 1
ATOM 762 O O . PHE A 1 102 ? -3.118 3.532 8.232 1.00 80.62 102 PHE A O 1
ATOM 769 N N . THR A 1 103 ? -1.956 1.778 7.475 1.00 77.69 103 THR A N 1
ATOM 770 C CA . THR A 1 103 ? -1.142 1.592 8.692 1.00 77.69 103 THR A CA 1
ATOM 771 C C . THR A 1 103 ? 0.275 1.108 8.381 1.00 77.69 103 THR A C 1
ATOM 773 O O . THR A 1 103 ? 0.490 0.423 7.380 1.00 77.69 103 THR A O 1
ATOM 776 N N . SER A 1 104 ? 1.234 1.496 9.224 1.00 80.25 104 SER A N 1
ATOM 777 C CA . SER A 1 104 ? 2.668 1.270 9.022 1.00 80.25 104 SER A CA 1
ATOM 778 C C . SER A 1 104 ? 3.166 -0.015 9.686 1.00 80.25 104 SER A C 1
ATOM 780 O O . SER A 1 104 ? 2.706 -0.405 10.759 1.00 80.25 104 SER A O 1
ATOM 782 N N . ALA A 1 105 ? 4.172 -0.651 9.076 1.00 84.94 105 ALA A N 1
ATOM 783 C CA . ALA A 1 105 ? 4.820 -1.849 9.628 1.00 84.94 105 ALA A CA 1
ATOM 7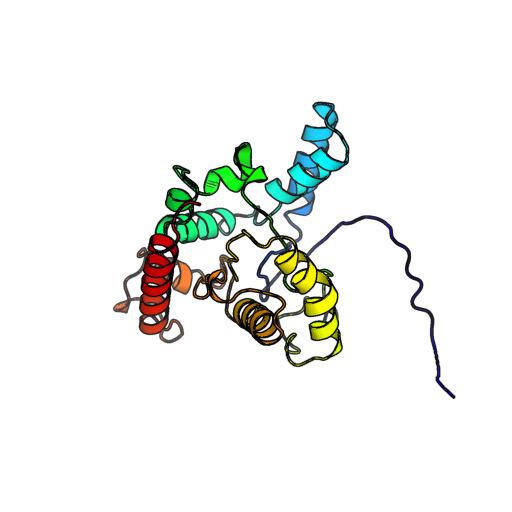84 C C . ALA A 1 105 ? 5.490 -1.608 10.996 1.00 84.94 105 ALA A C 1
ATOM 786 O O . ALA A 1 105 ? 5.552 -2.509 11.824 1.00 84.94 105 ALA A O 1
ATOM 787 N N . LEU A 1 106 ? 5.958 -0.382 11.243 1.00 84.12 106 LEU A N 1
ATOM 788 C CA . LEU A 1 106 ? 6.397 0.093 12.552 1.00 84.12 106 LEU A CA 1
ATOM 789 C C . LEU A 1 106 ? 5.504 1.282 12.929 1.00 84.12 106 LEU A C 1
ATOM 791 O O . LEU A 1 106 ? 5.409 2.247 12.169 1.00 84.12 106 LEU A O 1
ATOM 795 N N . ARG A 1 107 ? 4.810 1.196 14.073 1.00 78.81 107 ARG A N 1
ATOM 796 C CA . ARG A 1 107 ? 3.789 2.182 14.491 1.00 78.81 107 ARG A CA 1
ATOM 797 C C . ARG A 1 107 ? 4.368 3.572 14.779 1.00 78.81 107 ARG A C 1
ATOM 799 O O . ARG A 1 107 ? 3.682 4.573 14.589 1.00 78.81 107 ARG A O 1
ATOM 806 N N . TYR A 1 108 ? 5.610 3.618 15.252 1.00 77.75 108 TYR A N 1
ATOM 807 C CA . TYR A 1 108 ? 6.316 4.837 15.637 1.00 77.75 108 TYR A CA 1
ATOM 808 C C . TYR A 1 108 ? 7.495 5.097 14.687 1.00 77.75 108 TYR A C 1
ATOM 810 O O . TYR A 1 108 ? 8.084 4.131 14.193 1.00 77.75 108 TYR A O 1
ATOM 818 N N . PRO A 1 109 ? 7.872 6.366 14.433 1.00 73.94 109 PRO A N 1
ATOM 819 C CA . PRO A 1 109 ? 9.053 6.685 13.641 1.00 73.94 109 PRO A CA 1
ATOM 820 C C . PRO A 1 109 ? 10.311 6.106 14.293 1.00 73.94 109 PRO A C 1
ATOM 822 O O . PRO A 1 109 ? 10.576 6.344 15.471 1.00 73.94 109 PRO A O 1
ATOM 825 N N . VAL A 1 110 ? 11.086 5.345 13.522 1.00 77.19 110 VAL A N 1
ATOM 826 C CA . VAL A 1 110 ? 12.358 4.769 13.970 1.00 77.19 110 VAL A CA 1
ATOM 827 C C . VAL A 1 110 ? 13.499 5.540 13.326 1.00 77.19 110 VAL A C 1
ATOM 829 O O . VAL A 1 110 ? 13.459 5.841 12.130 1.00 77.19 110 VAL A O 1
ATOM 832 N N . PHE A 1 111 ? 14.522 5.836 14.121 1.00 79.12 111 PHE A N 1
ATOM 833 C CA . PHE A 1 111 ? 15.725 6.537 13.693 1.00 79.12 111 PHE A CA 1
ATOM 834 C C . PHE A 1 111 ? 16.965 5.691 13.988 1.00 79.12 111 PHE A C 1
ATOM 836 O O . PHE A 1 111 ? 16.990 4.927 14.952 1.00 79.12 111 PHE A O 1
ATOM 843 N N . VAL A 1 112 ? 17.996 5.851 13.163 1.00 77.44 112 VAL A N 1
ATOM 844 C CA . VAL A 1 112 ? 19.338 5.288 13.355 1.00 77.44 112 VAL A CA 1
ATOM 845 C C . VAL A 1 112 ? 20.323 6.417 13.079 1.00 77.44 112 VAL A C 1
ATOM 847 O O . VAL A 1 112 ? 20.227 7.069 12.042 1.00 77.44 112 VAL A O 1
ATOM 850 N N . ASP A 1 113 ? 21.203 6.710 14.037 1.00 84.06 113 ASP A N 1
ATOM 851 C CA . ASP A 1 113 ? 22.184 7.807 13.969 1.00 84.06 113 ASP A CA 1
ATOM 852 C C . ASP A 1 113 ? 21.563 9.176 13.601 1.00 84.06 113 ASP A C 1
ATOM 854 O O . ASP A 1 113 ? 22.111 9.976 12.841 1.00 84.06 113 ASP A O 1
ATOM 858 N N . GLY A 1 114 ? 20.351 9.429 14.113 1.00 79.81 114 GLY A N 1
ATOM 859 C CA . GLY A 1 114 ? 19.556 10.634 13.835 1.00 79.81 114 GLY A CA 1
ATOM 860 C C . GLY A 1 114 ? 18.917 10.692 12.439 1.00 79.81 114 GLY A C 1
ATOM 861 O O . GLY A 1 114 ? 18.174 11.629 12.156 1.00 79.81 114 GLY A O 1
ATOM 862 N N . GLN A 1 115 ? 19.165 9.704 11.576 1.00 73.12 115 GLN A N 1
ATOM 863 C CA . GLN A 1 115 ? 18.537 9.561 10.261 1.00 73.12 115 GLN A CA 1
ATOM 864 C C . GLN A 1 115 ? 17.308 8.651 10.334 1.00 73.12 115 GLN A C 1
ATOM 866 O O . GLN A 1 115 ? 17.215 7.785 11.203 1.00 73.12 115 GLN A O 1
ATOM 871 N N . ASN A 1 116 ? 16.366 8.810 9.401 1.00 71.06 116 ASN A N 1
ATOM 872 C CA . ASN A 1 116 ? 15.201 7.927 9.310 1.00 71.06 116 ASN A CA 1
ATOM 873 C C . ASN A 1 116 ? 15.642 6.475 9.050 1.00 71.06 116 ASN A C 1
ATOM 875 O O . ASN A 1 116 ? 16.543 6.218 8.246 1.00 71.06 116 ASN A O 1
ATOM 879 N N . TRP A 1 117 ? 14.992 5.515 9.712 1.00 80.44 117 TRP A N 1
ATOM 880 C CA . TRP A 1 117 ? 15.303 4.092 9.591 1.00 80.44 117 TRP A CA 1
ATOM 881 C C . TRP A 1 117 ? 15.163 3.608 8.145 1.00 80.44 117 TRP A C 1
ATOM 883 O O . TRP A 1 117 ? 14.067 3.385 7.628 1.00 80.44 117 TRP A O 1
ATOM 893 N N . SER A 1 118 ? 16.300 3.365 7.488 1.00 72.44 118 SER A N 1
ATOM 894 C CA . SER A 1 118 ? 16.326 3.001 6.067 1.00 72.44 118 SER A CA 1
ATOM 895 C C . SER A 1 118 ? 15.930 1.540 5.785 1.00 72.44 118 SER A C 1
ATOM 897 O O . SER A 1 118 ? 16.162 0.978 4.704 1.00 72.44 118 SER A O 1
ATOM 899 N N . GLY A 1 119 ? 15.333 0.875 6.774 1.00 79.44 119 GLY A N 1
ATOM 900 C CA . GLY A 1 119 ? 15.155 -0.566 6.799 1.00 79.44 119 GLY A CA 1
ATOM 901 C C . GLY A 1 119 ? 16.430 -1.324 7.176 1.00 79.44 119 GLY A C 1
ATOM 902 O O . GLY A 1 119 ? 16.634 -2.429 6.672 1.00 79.44 119 GLY A O 1
ATOM 903 N N . GLN A 1 120 ? 17.323 -0.691 7.936 1.00 82.50 120 GLN A N 1
ATOM 904 C CA . GLN A 1 120 ? 18.392 -1.324 8.704 1.00 82.50 120 GLN A CA 1
ATOM 905 C C . GLN A 1 120 ? 18.455 -0.626 10.076 1.00 82.50 120 GLN A C 1
ATOM 907 O O . GLN A 1 120 ? 18.368 0.602 10.092 1.00 82.50 120 GLN A O 1
ATOM 912 N N . PRO A 1 121 ? 18.573 -1.359 11.200 1.00 89.00 121 PRO A N 1
ATOM 913 C CA . PRO A 1 121 ? 18.648 -2.821 11.281 1.00 89.00 121 PRO A CA 1
ATOM 914 C C . PRO A 1 121 ? 17.324 -3.501 10.871 1.00 89.00 121 PRO A C 1
ATOM 916 O O . PRO A 1 121 ? 16.272 -2.867 10.841 1.00 89.00 121 PRO A O 1
ATOM 919 N N . ASP A 1 122 ? 17.385 -4.768 10.469 1.00 90.94 122 ASP A N 1
ATOM 920 C CA . ASP A 1 122 ? 16.251 -5.542 9.937 1.00 90.94 122 ASP A CA 1
ATOM 921 C C . ASP A 1 122 ? 15.131 -5.714 10.988 1.00 90.94 122 ASP A C 1
ATOM 923 O O . ASP A 1 122 ? 15.335 -6.366 12.012 1.00 90.94 122 ASP A O 1
ATOM 927 N N . MET A 1 123 ? 13.933 -5.166 10.731 1.00 90.38 123 MET A N 1
ATOM 928 C CA . MET A 1 123 ? 12.840 -5.154 11.719 1.00 90.38 123 MET A CA 1
ATOM 929 C C . MET A 1 123 ? 12.319 -6.538 12.116 1.00 90.38 123 MET A C 1
ATOM 931 O O . MET A 1 123 ? 11.750 -6.669 13.192 1.00 90.38 123 MET A O 1
ATOM 935 N N . VAL A 1 124 ? 12.521 -7.570 11.292 1.00 93.75 124 VAL A N 1
ATOM 936 C CA . VAL A 1 124 ? 12.100 -8.945 11.616 1.00 93.75 124 VAL A CA 1
ATOM 937 C C . VAL A 1 124 ? 13.164 -9.667 12.455 1.00 93.75 124 VAL A C 1
ATOM 939 O O . VAL A 1 124 ? 12.848 -10.611 13.185 1.00 93.75 124 VAL A O 1
ATOM 942 N N . LYS A 1 125 ? 14.429 -9.230 12.380 1.00 94.94 125 LYS A N 1
ATOM 943 C CA . LYS A 1 125 ? 15.563 -9.839 13.101 1.00 94.94 125 LYS A CA 1
ATOM 944 C C . LYS A 1 125 ? 15.942 -9.088 14.378 1.00 94.94 125 LYS A C 1
ATOM 946 O O . LYS A 1 125 ? 16.467 -9.696 15.305 1.00 94.94 125 LYS A O 1
ATOM 951 N N . THR A 1 126 ? 15.668 -7.788 14.463 1.00 93.94 126 THR A N 1
ATOM 952 C CA . THR A 1 126 ? 15.870 -6.994 15.681 1.00 93.94 126 THR A CA 1
ATOM 953 C C . THR A 1 126 ? 14.693 -7.179 16.634 1.00 93.94 126 THR A C 1
ATOM 955 O O . THR A 1 126 ? 13.608 -6.662 16.381 1.00 93.94 126 THR A O 1
ATOM 958 N N . LEU A 1 127 ? 14.924 -7.868 17.758 1.00 94.44 127 LEU A N 1
ATOM 959 C CA . LEU A 1 127 ? 13.896 -8.246 18.743 1.00 94.44 127 LEU A CA 1
ATOM 960 C C . LEU A 1 127 ? 12.960 -7.095 19.158 1.00 94.44 127 LEU A C 1
ATOM 962 O O . LEU A 1 127 ? 11.751 -7.290 19.199 1.00 94.44 127 LEU A O 1
ATOM 966 N N . ALA A 1 128 ? 13.489 -5.893 19.412 1.00 91.06 128 ALA A N 1
ATOM 967 C CA . ALA A 1 128 ? 12.670 -4.737 19.791 1.00 91.06 128 ALA A CA 1
ATOM 968 C C . ALA A 1 128 ? 11.721 -4.274 18.665 1.00 91.06 128 ALA A C 1
ATOM 970 O O . ALA A 1 128 ? 10.552 -3.991 18.918 1.00 91.06 128 ALA A O 1
ATOM 971 N N . LEU A 1 129 ? 12.202 -4.245 17.416 1.00 88.69 129 LEU A N 1
ATOM 972 C CA . LEU A 1 129 ? 11.397 -3.853 16.254 1.00 88.69 129 LEU A CA 1
ATOM 973 C C . LEU A 1 129 ? 10.362 -4.929 15.899 1.00 88.69 129 LEU A C 1
ATOM 975 O O . LEU A 1 129 ? 9.222 -4.591 15.586 1.00 88.69 129 LEU A O 1
ATOM 979 N N . ARG A 1 130 ? 10.731 -6.210 16.027 1.00 94.19 130 ARG A N 1
ATOM 980 C CA . ARG A 1 130 ? 9.811 -7.346 15.904 1.00 94.19 130 ARG A CA 1
ATOM 981 C C . ARG A 1 130 ? 8.702 -7.266 16.956 1.00 94.19 130 ARG A C 1
ATOM 983 O O . ARG A 1 130 ? 7.532 -7.338 16.601 1.00 94.19 130 ARG A O 1
ATOM 990 N N . GLY A 1 131 ? 9.055 -7.040 18.222 1.00 94.12 131 GLY A N 1
ATOM 991 C CA . GLY A 1 131 ? 8.080 -6.905 19.305 1.00 94.12 131 GLY A CA 1
ATOM 992 C C . GLY A 1 131 ? 7.078 -5.773 19.061 1.00 94.12 131 GLY A C 1
ATOM 993 O O . GLY A 1 131 ? 5.890 -5.942 19.313 1.00 94.12 131 GLY A O 1
ATOM 994 N N . TRP A 1 132 ? 7.514 -4.642 18.494 1.00 91.31 132 TRP A N 1
ATOM 995 C CA . TRP A 1 132 ? 6.607 -3.562 18.077 1.00 91.31 132 TRP A CA 1
ATOM 996 C C . TRP A 1 132 ? 5.739 -3.938 16.865 1.00 91.31 132 TRP A C 1
ATOM 998 O O . TRP A 1 132 ? 4.542 -3.644 16.864 1.00 91.31 132 TRP A O 1
ATOM 1008 N N . LEU A 1 133 ? 6.307 -4.600 15.853 1.00 90.38 133 LEU A N 1
ATOM 1009 C CA . LEU A 1 133 ? 5.573 -5.117 14.690 1.00 90.38 133 LEU A CA 1
ATOM 1010 C C . LEU A 1 133 ? 4.452 -6.082 15.125 1.00 90.38 133 LEU A C 1
ATOM 1012 O O . LEU A 1 133 ? 3.324 -5.955 14.658 1.00 90.38 133 LEU A O 1
ATOM 1016 N N . GLU A 1 134 ? 4.736 -7.008 16.042 1.00 94.38 134 GLU A N 1
ATOM 1017 C CA . GLU A 1 134 ? 3.801 -8.028 16.540 1.00 94.38 134 GLU A CA 1
ATOM 1018 C C . GLU A 1 134 ? 2.760 -7.457 17.525 1.00 94.38 134 GLU A C 1
ATOM 1020 O O . GLU A 1 134 ? 1.568 -7.764 17.416 1.00 94.38 134 GLU A O 1
ATOM 1025 N N . ALA A 1 135 ? 3.178 -6.599 18.465 1.00 93.06 135 ALA A N 1
ATOM 1026 C CA . ALA A 1 135 ? 2.298 -6.019 19.485 1.00 93.06 135 ALA A CA 1
ATOM 1027 C C . ALA A 1 135 ? 1.356 -4.931 18.944 1.00 93.06 135 ALA A C 1
ATOM 1029 O O . ALA A 1 135 ? 0.278 -4.731 19.502 1.00 93.06 135 ALA A O 1
ATOM 1030 N N . TYR A 1 136 ? 1.735 -4.237 17.865 1.00 89.25 136 TYR A N 1
ATOM 1031 C CA . TYR A 1 136 ? 0.915 -3.184 17.265 1.00 89.25 136 TYR A CA 1
ATOM 1032 C C . TYR A 1 136 ? 0.303 -3.617 15.934 1.00 89.25 136 TYR A C 1
ATOM 1034 O O . TYR A 1 136 ? -0.898 -3.879 15.866 1.00 89.25 136 TYR A O 1
ATOM 1042 N N . THR A 1 137 ? 1.109 -3.697 14.876 1.00 86.00 137 THR A N 1
ATOM 1043 C CA . THR A 1 137 ? 0.616 -3.915 13.508 1.00 86.00 137 THR A CA 1
ATOM 1044 C C . THR A 1 137 ? 0.062 -5.335 13.334 1.00 86.00 137 THR A C 1
ATOM 1046 O O . THR A 1 137 ? -0.942 -5.524 12.655 1.00 86.00 137 THR A O 1
ATOM 1049 N N . GLY A 1 138 ? 0.635 -6.328 14.019 1.00 89.75 138 GLY A N 1
ATOM 1050 C CA . GLY A 1 138 ? 0.120 -7.697 14.076 1.00 89.75 138 GLY A CA 1
ATOM 1051 C C . GLY A 1 138 ? -1.281 -7.790 14.681 1.00 89.75 138 GLY A C 1
ATOM 1052 O O . GLY A 1 138 ? -2.152 -8.428 14.095 1.00 89.75 138 GLY A O 1
ATOM 1053 N N . GLN A 1 139 ? -1.542 -7.111 15.805 1.00 89.38 139 GLN A N 1
ATOM 1054 C CA . GLN A 1 139 ? -2.882 -7.104 16.412 1.00 89.38 139 GLN A CA 1
ATOM 1055 C C . GLN A 1 139 ? -3.886 -6.280 15.590 1.00 89.38 139 GLN A C 1
ATOM 1057 O O . GLN A 1 139 ? -5.051 -6.654 15.481 1.00 89.38 139 GLN A O 1
ATOM 1062 N N . GLU A 1 140 ? -3.438 -5.192 14.960 1.00 83.69 140 GLU A N 1
ATOM 1063 C CA . GLU A 1 140 ? -4.264 -4.367 14.071 1.00 83.69 140 GLU A CA 1
ATOM 1064 C C . GLU A 1 140 ? -4.711 -5.138 12.815 1.00 83.69 140 GLU A C 1
ATOM 1066 O O . GLU A 1 140 ? -5.893 -5.138 12.475 1.00 83.69 140 GLU A O 1
ATOM 1071 N N . LEU A 1 141 ? -3.800 -5.869 12.163 1.00 83.94 141 LEU A N 1
ATOM 1072 C CA . LEU A 1 141 ? -4.106 -6.699 10.988 1.00 83.94 141 LEU A CA 1
ATOM 1073 C C . LEU A 1 141 ? -4.845 -8.006 11.332 1.00 83.94 141 LEU A C 1
ATOM 1075 O O . LEU A 1 141 ? -5.498 -8.589 10.459 1.00 83.94 141 LEU A O 1
ATOM 1079 N N . ARG A 1 142 ? -4.777 -8.448 12.595 1.00 85.88 142 ARG A N 1
ATOM 1080 C CA . ARG A 1 142 ? -5.624 -9.510 13.158 1.00 85.88 142 ARG A CA 1
ATOM 1081 C C . ARG A 1 142 ? -7.063 -9.032 13.369 1.00 85.88 142 ARG A C 1
ATOM 1083 O O . ARG A 1 142 ? -7.983 -9.769 13.034 1.00 85.88 142 ARG A O 1
ATOM 1090 N N . ALA A 1 143 ? -7.257 -7.815 13.886 1.00 82.12 143 ALA A N 1
ATOM 1091 C CA . ALA A 1 143 ? -8.581 -7.209 14.053 1.00 82.12 143 ALA A CA 1
ATOM 1092 C C . ALA A 1 143 ? -9.247 -6.870 12.706 1.00 82.12 143 ALA A C 1
ATOM 1094 O O . ALA A 1 143 ? -10.457 -7.001 12.561 1.00 82.12 143 ALA A O 1
ATOM 1095 N N . LEU A 1 144 ? -8.455 -6.490 11.700 1.00 79.44 144 LEU A N 1
ATOM 1096 C CA . LEU A 1 144 ? -8.896 -6.317 10.315 1.00 79.44 144 LEU A CA 1
ATOM 1097 C C . LEU A 1 144 ? -8.867 -7.661 9.564 1.00 79.44 144 LEU A C 1
ATOM 1099 O O . LEU A 1 144 ? -8.120 -7.818 8.595 1.00 79.44 144 LEU A O 1
ATOM 1103 N N . SER A 1 145 ? -9.646 -8.645 10.030 1.00 77.69 145 SER A N 1
ATOM 1104 C CA . SER A 1 145 ? -9.663 -10.025 9.508 1.00 77.69 145 SER A CA 1
ATOM 1105 C C . SER A 1 145 ? -9.985 -10.115 8.018 1.00 77.69 145 SER A C 1
ATOM 1107 O O . SER A 1 145 ? -9.383 -10.922 7.312 1.00 77.69 145 SER A O 1
ATOM 1109 N N . ASP A 1 146 ? -10.878 -9.255 7.536 1.00 76.75 146 ASP A N 1
ATOM 1110 C CA . ASP A 1 146 ? -11.489 -9.385 6.207 1.00 76.75 146 ASP A CA 1
ATOM 1111 C C . ASP A 1 146 ? -10.782 -8.502 5.158 1.00 76.75 146 ASP A C 1
ATOM 1113 O O . ASP A 1 146 ? -11.063 -8.562 3.963 1.00 76.75 146 ASP A O 1
ATOM 1117 N N . ALA A 1 147 ? -9.817 -7.687 5.599 1.00 82.56 147 ALA A N 1
ATOM 1118 C CA . ALA A 1 147 ? -9.068 -6.773 4.747 1.00 82.56 147 ALA A CA 1
ATOM 1119 C C . ALA A 1 147 ? -7.974 -7.485 3.933 1.00 82.56 147 ALA A C 1
ATOM 1121 O O . ALA A 1 147 ? -7.213 -8.306 4.453 1.00 82.56 147 ALA A O 1
ATOM 1122 N N . VAL A 1 148 ? -7.822 -7.096 2.668 1.00 89.06 148 VAL A N 1
ATOM 1123 C CA . VAL A 1 148 ? -6.665 -7.455 1.837 1.00 89.06 148 VAL A CA 1
ATOM 1124 C C . VAL A 1 148 ? -5.490 -6.529 2.172 1.00 89.06 148 VAL A C 1
ATOM 1126 O O . VAL A 1 148 ? -5.651 -5.318 2.302 1.00 89.06 148 VAL A O 1
ATOM 1129 N N . ILE A 1 149 ? -4.294 -7.100 2.319 1.00 89.81 149 ILE A N 1
ATOM 1130 C CA . ILE A 1 149 ? -3.102 -6.427 2.845 1.00 89.81 149 ILE A CA 1
ATOM 1131 C C . ILE A 1 149 ? -2.110 -6.194 1.706 1.00 89.81 149 ILE A C 1
ATOM 1133 O O . ILE A 1 149 ? -1.664 -7.145 1.067 1.00 89.81 149 ILE A O 1
ATOM 1137 N N . VAL A 1 150 ? -1.727 -4.936 1.471 1.00 90.69 150 VAL A N 1
ATOM 1138 C CA . VAL A 1 150 ? -0.833 -4.539 0.368 1.00 90.69 150 VAL A CA 1
ATOM 1139 C C . VAL A 1 150 ? 0.520 -4.048 0.918 1.00 90.69 150 VAL A C 1
ATOM 1141 O O . VAL A 1 150 ? 0.676 -2.854 1.188 1.00 90.69 150 VAL A O 1
ATOM 1144 N N . PRO A 1 151 ? 1.520 -4.931 1.115 1.00 90.31 151 PRO A N 1
ATOM 1145 C CA . PRO A 1 151 ? 2.869 -4.513 1.493 1.00 90.31 151 PRO A CA 1
ATOM 1146 C C . PRO A 1 151 ? 3.549 -3.740 0.352 1.00 90.31 151 PRO A C 1
ATOM 1148 O O . PRO A 1 151 ? 3.562 -4.179 -0.796 1.00 90.31 151 PRO A O 1
ATOM 1151 N N . LEU A 1 152 ? 4.167 -2.598 0.668 1.00 84.94 152 LEU A N 1
ATOM 1152 C CA . LEU A 1 152 ? 4.868 -1.774 -0.324 1.00 84.94 152 LEU A CA 1
ATOM 1153 C C . LEU A 1 152 ? 6.380 -2.006 -0.243 1.00 84.94 152 LEU A C 1
ATOM 1155 O O . LEU A 1 152 ? 7.089 -1.397 0.560 1.00 84.94 152 LEU A O 1
ATOM 1159 N N . GLY A 1 153 ? 6.881 -2.880 -1.116 1.00 83.75 153 GLY A N 1
ATOM 1160 C CA . GLY A 1 153 ? 8.295 -3.234 -1.201 1.00 83.75 153 GLY A CA 1
ATOM 1161 C C . GLY A 1 153 ? 8.767 -4.305 -0.199 1.00 83.75 153 GLY A C 1
ATOM 1162 O O . GLY A 1 153 ? 8.099 -4.619 0.791 1.00 83.75 153 GLY A O 1
ATOM 1163 N N . PRO A 1 154 ? 9.968 -4.870 -0.435 1.00 83.06 154 PRO A N 1
ATOM 1164 C CA . PRO A 1 154 ? 10.365 -6.177 0.097 1.00 83.06 154 PRO A CA 1
ATOM 1165 C C . PRO A 1 154 ? 10.550 -6.224 1.619 1.00 83.06 154 PRO A C 1
ATOM 1167 O O . PRO A 1 154 ? 10.401 -7.282 2.219 1.00 83.06 154 PRO A O 1
ATOM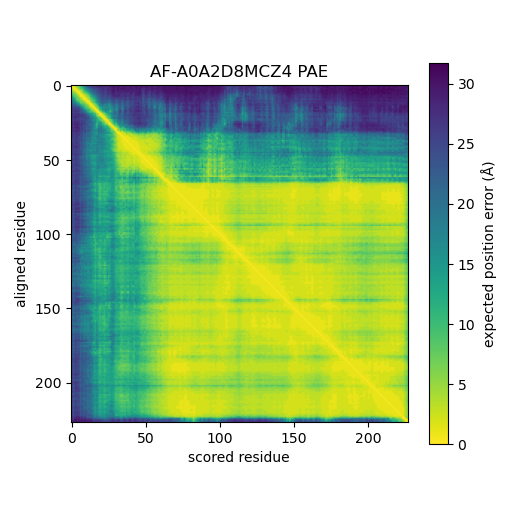 1170 N N . LYS A 1 155 ? 10.864 -5.092 2.265 1.00 86.81 155 LYS A N 1
ATOM 1171 C CA . LYS A 1 155 ? 11.071 -5.056 3.722 1.00 86.81 155 LYS A CA 1
ATOM 1172 C C . LYS A 1 155 ? 9.750 -5.194 4.482 1.00 86.81 155 LYS A C 1
ATOM 1174 O O . LYS A 1 155 ? 9.697 -5.927 5.463 1.00 86.81 155 LYS A O 1
ATOM 1179 N N . VAL A 1 156 ? 8.675 -4.561 4.000 1.00 88.31 156 VAL A N 1
ATOM 1180 C CA . VAL A 1 156 ? 7.338 -4.751 4.586 1.00 88.31 156 VAL A CA 1
ATOM 1181 C C . VAL A 1 156 ? 6.715 -6.068 4.137 1.00 88.31 156 VAL A C 1
ATOM 1183 O O . VAL A 1 156 ? 6.068 -6.712 4.951 1.00 88.31 156 VAL A O 1
ATOM 1186 N N . ALA A 1 157 ? 6.984 -6.541 2.918 1.00 89.06 157 ALA A N 1
ATOM 1187 C CA . ALA A 1 157 ? 6.608 -7.896 2.516 1.00 89.06 157 ALA A CA 1
ATOM 1188 C C . ALA A 1 157 ? 7.153 -8.958 3.489 1.00 89.06 157 ALA A C 1
ATOM 1190 O O . ALA A 1 157 ? 6.381 -9.748 4.027 1.00 89.06 157 ALA A O 1
ATOM 1191 N N . ALA A 1 158 ? 8.453 -8.909 3.805 1.00 91.31 158 ALA A N 1
ATOM 1192 C CA . ALA A 1 158 ? 9.075 -9.799 4.785 1.00 91.31 158 ALA A CA 1
ATOM 1193 C C . ALA A 1 158 ? 8.450 -9.676 6.189 1.00 91.31 158 ALA A C 1
ATOM 1195 O O . ALA A 1 158 ? 8.251 -10.689 6.855 1.00 91.31 158 ALA A O 1
ATOM 1196 N N . ALA A 1 159 ? 8.085 -8.465 6.622 1.00 92.25 159 ALA A N 1
ATOM 1197 C CA . ALA A 1 159 ? 7.387 -8.248 7.890 1.00 92.25 159 ALA A CA 1
ATOM 1198 C C . ALA A 1 159 ? 5.970 -8.850 7.904 1.00 92.25 159 ALA A C 1
ATOM 1200 O O . ALA A 1 159 ? 5.584 -9.478 8.886 1.00 92.25 159 ALA A O 1
ATOM 1201 N N . MET A 1 160 ? 5.207 -8.725 6.813 1.00 93.69 160 MET A N 1
ATOM 1202 C CA . MET A 1 160 ? 3.878 -9.342 6.706 1.00 93.69 160 MET A CA 1
ATOM 1203 C C . MET A 1 160 ? 3.971 -10.875 6.631 1.00 93.69 1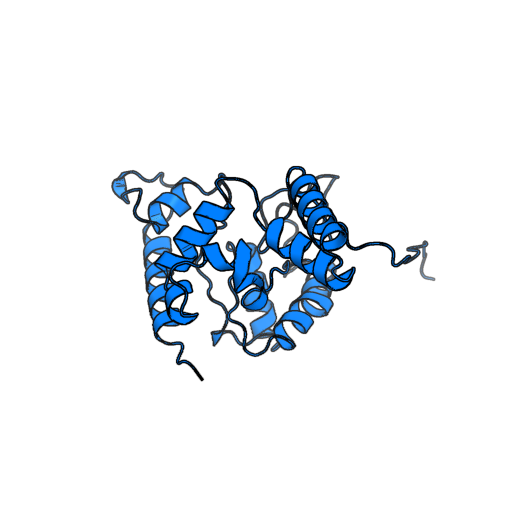60 MET A C 1
ATOM 1205 O O . MET A 1 160 ? 3.153 -11.563 7.233 1.00 93.69 160 MET A O 1
ATOM 1209 N N . GLN A 1 161 ? 4.989 -11.423 5.955 1.00 95.06 161 GLN A N 1
ATOM 1210 C CA . GLN A 1 161 ? 5.254 -12.869 5.939 1.00 95.06 161 GLN A CA 1
ATOM 1211 C C . GLN A 1 161 ? 5.693 -13.397 7.316 1.00 95.06 161 GLN A C 1
ATOM 1213 O O . GLN A 1 161 ? 5.285 -14.490 7.698 1.00 95.06 161 GLN A O 1
ATOM 1218 N N . ALA A 1 162 ? 6.451 -12.617 8.097 1.00 95.25 162 ALA A N 1
ATOM 1219 C CA . ALA A 1 162 ? 6.757 -12.955 9.488 1.00 95.25 162 ALA A CA 1
ATOM 1220 C C . ALA A 1 162 ? 5.480 -12.991 10.347 1.00 95.25 162 ALA A C 1
ATOM 1222 O O . ALA A 1 162 ? 5.205 -14.004 10.981 1.00 95.25 162 ALA A O 1
ATOM 1223 N N . LEU A 1 163 ? 4.634 -11.955 10.278 1.00 94.50 163 LEU A N 1
ATOM 1224 C CA . LEU A 1 163 ? 3.328 -11.949 10.952 1.00 94.50 163 LEU A CA 1
ATOM 1225 C C . LEU A 1 163 ? 2.423 -13.121 10.521 1.00 94.50 163 LEU A C 1
ATOM 1227 O O . LEU A 1 163 ? 1.623 -13.604 11.321 1.00 94.50 163 LEU A O 1
ATOM 1231 N N . ALA A 1 164 ? 2.540 -13.599 9.280 1.00 95.50 164 ALA A N 1
ATOM 1232 C CA . ALA A 1 164 ? 1.809 -14.778 8.825 1.00 95.50 164 ALA A CA 1
ATOM 1233 C C . ALA A 1 164 ? 2.369 -16.097 9.385 1.00 95.50 164 ALA A C 1
ATOM 1235 O O . ALA A 1 164 ? 1.589 -16.985 9.724 1.00 95.50 164 ALA A O 1
ATOM 1236 N N . ALA A 1 165 ? 3.692 -16.219 9.530 1.00 96.25 165 ALA A N 1
ATOM 1237 C CA . ALA A 1 165 ? 4.323 -17.373 10.172 1.00 96.25 165 ALA A CA 1
ATOM 1238 C C . ALA A 1 165 ? 3.950 -17.489 11.663 1.00 96.25 165 ALA A C 1
ATOM 1240 O O . ALA A 1 165 ? 3.685 -18.590 12.136 1.00 96.25 165 ALA A O 1
ATOM 1241 N N . GLU A 1 166 ? 3.841 -16.361 12.373 1.00 94.31 166 GLU A N 1
ATOM 1242 C CA . GLU A 1 166 ? 3.424 -16.301 13.787 1.00 94.31 166 GLU A CA 1
ATOM 1243 C C . GLU A 1 166 ? 1.882 -16.361 13.982 1.00 94.31 166 GLU A C 1
ATOM 1245 O O . GLU A 1 166 ? 1.371 -16.126 15.079 1.00 94.31 166 GLU A O 1
ATOM 1250 N N . GLY A 1 167 ? 1.092 -16.612 12.926 1.00 94.12 167 GLY A N 1
ATOM 1251 C CA . GLY A 1 167 ? -0.375 -16.705 13.018 1.00 94.12 167 GLY A CA 1
ATOM 1252 C C . GLY A 1 167 ? -1.086 -15.399 13.423 1.00 94.12 167 GLY A C 1
ATOM 1253 O O . GLY A 1 167 ? -2.195 -15.416 13.968 1.00 94.12 167 GLY A O 1
ATOM 1254 N N 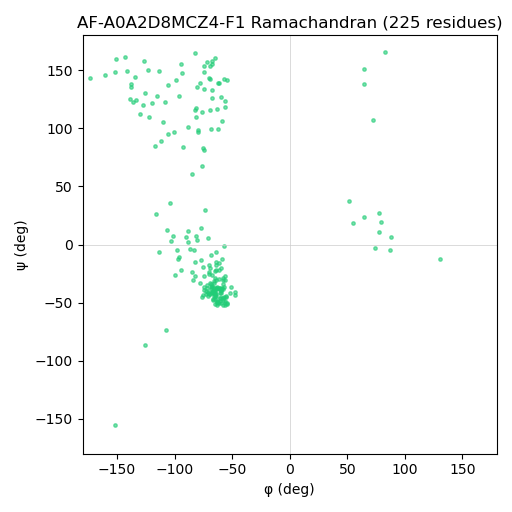. LEU A 1 168 ? -0.457 -14.243 13.192 1.00 91.38 168 LEU A N 1
ATOM 1255 C CA . LEU A 1 168 ? -1.067 -12.918 13.366 1.00 91.38 168 LEU A CA 1
ATOM 1256 C C . LEU A 1 168 ? -1.878 -12.507 12.127 1.00 91.38 168 LEU A C 1
ATOM 1258 O O . LEU A 1 168 ? -2.883 -11.813 12.259 1.00 91.38 168 LEU A O 1
ATOM 1262 N N . VAL A 1 169 ? -1.478 -12.969 10.938 1.00 89.12 169 VAL A N 1
ATOM 1263 C CA . VAL A 1 169 ? -2.080 -12.607 9.644 1.00 89.12 169 VAL A CA 1
ATOM 1264 C C . VAL A 1 169 ? -2.302 -13.850 8.774 1.00 89.12 169 VAL A C 1
ATOM 1266 O O . VAL A 1 169 ? -1.481 -14.759 8.751 1.00 89.12 169 VAL A O 1
ATOM 1269 N N . ASP A 1 170 ? -3.389 -13.887 8.000 1.00 89.50 170 ASP A N 1
ATOM 1270 C CA . ASP A 1 170 ? -3.586 -14.921 6.975 1.00 89.50 170 ASP A CA 1
ATOM 1271 C C . ASP A 1 170 ? -2.806 -14.560 5.699 1.00 89.50 170 ASP A C 1
ATOM 1273 O O . ASP A 1 170 ? -3.099 -13.558 5.041 1.00 89.50 170 ASP A O 1
ATOM 1277 N N . ASN A 1 171 ? -1.839 -15.401 5.316 1.00 91.94 171 ASN A N 1
ATOM 1278 C CA . ASN A 1 171 ? -1.008 -15.204 4.125 1.00 91.94 171 ASN A CA 1
ATOM 1279 C C . ASN A 1 171 ? -1.828 -15.048 2.827 1.00 91.94 171 ASN A C 1
ATOM 1281 O O . ASN A 1 171 ? -1.445 -14.299 1.920 1.00 91.94 171 ASN A O 1
ATOM 1285 N N . ARG A 1 172 ? -3.010 -15.679 2.745 1.00 89.81 172 ARG A N 1
ATOM 1286 C CA . ARG A 1 172 ? -3.916 -15.560 1.589 1.00 89.81 172 ARG A CA 1
ATOM 1287 C C . ARG A 1 172 ? -4.324 -14.106 1.326 1.00 89.81 172 ARG A C 1
ATOM 1289 O O . ARG A 1 172 ? -4.504 -13.745 0.162 1.00 89.81 172 ARG A O 1
ATOM 1296 N N . ARG A 1 173 ? -4.359 -13.259 2.365 1.00 85.12 173 ARG A N 1
ATOM 1297 C CA . ARG A 1 173 ? -4.698 -11.826 2.294 1.00 85.12 173 ARG A CA 1
ATOM 1298 C C . ARG A 1 173 ? -3.530 -10.918 1.879 1.00 85.12 173 ARG A C 1
ATOM 1300 O O . ARG A 1 173 ? -3.777 -9.773 1.517 1.00 85.12 173 ARG A O 1
ATOM 1307 N N . ILE A 1 174 ? -2.276 -11.388 1.911 1.00 90.25 174 ILE A N 1
ATOM 1308 C CA . ILE A 1 174 ? -1.077 -10.554 1.678 1.00 90.25 174 ILE A CA 1
ATOM 1309 C C . ILE A 1 174 ? -0.718 -10.486 0.185 1.00 90.25 174 ILE A C 1
ATOM 1311 O O . ILE A 1 174 ? -0.074 -11.396 -0.340 1.00 90.25 174 ILE A O 1
ATOM 1315 N N . LEU A 1 175 ? -1.063 -9.391 -0.494 1.00 89.88 175 LEU A N 1
ATOM 1316 C CA . LEU A 1 175 ? -0.689 -9.094 -1.885 1.00 89.88 175 LEU A CA 1
ATOM 1317 C C . LEU A 1 175 ? 0.776 -8.630 -2.012 1.00 89.88 175 LEU A C 1
ATOM 1319 O O . LEU A 1 175 ? 1.064 -7.482 -2.348 1.00 89.88 175 LEU A O 1
ATOM 1323 N N . ASP A 1 176 ? 1.715 -9.536 -1.741 1.00 89.00 176 ASP A N 1
ATOM 1324 C CA . ASP A 1 176 ? 3.141 -9.308 -1.994 1.00 89.00 176 ASP A CA 1
ATOM 1325 C C . ASP A 1 176 ? 3.471 -9.257 -3.499 1.00 89.00 176 ASP A C 1
ATOM 1327 O O . ASP A 1 176 ? 2.915 -10.005 -4.306 1.00 89.00 176 ASP A O 1
ATOM 1331 N N . GLY A 1 177 ? 4.401 -8.370 -3.864 1.00 89.25 177 GLY A N 1
ATOM 1332 C CA . GLY A 1 177 ? 4.919 -8.189 -5.220 1.00 89.25 177 GLY A CA 1
ATOM 1333 C C . GLY A 1 177 ? 4.938 -6.742 -5.730 1.00 89.25 177 GLY A C 1
ATOM 1334 O O . GLY A 1 177 ? 5.575 -6.479 -6.752 1.00 89.25 177 GLY A O 1
ATOM 1335 N N . LEU A 1 178 ? 4.272 -5.793 -5.056 1.00 88.12 178 LEU A N 1
ATOM 1336 C CA . LEU A 1 178 ? 4.217 -4.399 -5.515 1.00 88.12 178 LEU A CA 1
ATOM 1337 C C . LEU A 1 178 ? 5.548 -3.653 -5.274 1.00 88.12 178 LEU A C 1
ATOM 1339 O O . LEU A 1 178 ? 6.084 -3.668 -4.159 1.00 88.12 178 LEU A O 1
ATOM 1343 N N . PRO A 1 179 ? 6.055 -2.901 -6.272 1.00 89.62 179 PRO A N 1
ATOM 1344 C CA . PRO A 1 179 ? 7.067 -1.875 -6.047 1.00 89.62 179 PRO A CA 1
ATOM 1345 C C . PRO A 1 179 ? 6.600 -0.830 -5.021 1.00 89.62 179 PRO A C 1
ATOM 1347 O O . PRO A 1 179 ? 5.449 -0.402 -5.025 1.00 89.62 179 PRO A O 1
ATOM 1350 N N . HIS A 1 180 ? 7.511 -0.344 -4.176 1.00 87.50 180 HIS A N 1
ATOM 1351 C CA . HIS A 1 180 ? 7.218 0.790 -3.295 1.00 87.50 180 HIS A CA 1
ATOM 1352 C C . HIS A 1 180 ? 7.030 2.073 -4.142 1.00 87.50 180 HIS A C 1
ATOM 1354 O O . HIS A 1 180 ? 7.955 2.423 -4.878 1.00 87.50 180 HIS A O 1
ATOM 1360 N N . PRO A 1 181 ? 5.911 2.820 -4.028 1.00 86.62 181 PRO A N 1
ATOM 1361 C CA . PRO A 1 181 ? 5.461 3.825 -5.013 1.00 86.62 181 PRO A CA 1
ATOM 1362 C C . PRO A 1 181 ? 6.287 5.129 -5.095 1.00 86.62 181 PRO A C 1
ATOM 1364 O O . PRO A 1 181 ? 5.915 6.067 -5.803 1.00 86.62 181 PRO A O 1
ATOM 1367 N N . SER A 1 182 ? 7.406 5.218 -4.376 1.00 83.62 182 SER A N 1
ATOM 1368 C CA . SER A 1 182 ? 8.270 6.404 -4.325 1.00 83.62 182 SER A CA 1
ATOM 1369 C C . SER A 1 182 ? 9.110 6.584 -5.595 1.00 83.62 182 SER A C 1
ATOM 1371 O O . SER A 1 182 ? 9.483 5.615 -6.256 1.00 83.62 182 SER A O 1
ATOM 1373 N N . GLY A 1 183 ? 9.493 7.831 -5.897 1.00 80.38 183 GLY A N 1
ATOM 1374 C CA . GLY A 1 183 ? 10.283 8.176 -7.091 1.00 80.38 183 GLY A CA 1
ATOM 1375 C C . GLY A 1 183 ? 11.615 7.422 -7.231 1.00 80.38 183 GLY A C 1
ATOM 1376 O O . GLY A 1 183 ? 12.041 7.138 -8.345 1.00 80.38 183 GLY A O 1
ATOM 1377 N N . ALA A 1 184 ? 12.229 6.984 -6.126 1.00 82.50 184 ALA A N 1
ATOM 1378 C CA . ALA A 1 184 ? 13.427 6.134 -6.143 1.00 82.50 184 ALA A CA 1
ATOM 1379 C C . ALA A 1 184 ? 13.220 4.758 -6.821 1.00 82.50 184 ALA A C 1
ATOM 1381 O O . ALA A 1 184 ? 14.188 4.085 -7.168 1.00 82.50 184 ALA A O 1
ATOM 1382 N N . ASN A 1 185 ? 11.968 4.332 -7.019 1.00 87.19 185 ASN A N 1
ATOM 1383 C CA . ASN A 1 185 ? 11.604 3.116 -7.744 1.00 87.19 185 ASN A CA 1
ATOM 1384 C C . ASN A 1 185 ? 11.011 3.394 -9.134 1.00 87.19 185 ASN A C 1
ATOM 1386 O O . ASN A 1 185 ? 10.486 2.464 -9.742 1.00 87.19 185 ASN A O 1
ATOM 1390 N N . ALA A 1 186 ? 11.113 4.621 -9.661 1.00 91.56 186 ALA A N 1
ATOM 1391 C CA . ALA A 1 186 ? 10.486 5.040 -10.918 1.00 91.56 186 ALA A CA 1
ATOM 1392 C C . ALA A 1 186 ? 10.687 4.060 -12.090 1.00 91.56 186 ALA A C 1
ATOM 1394 O O . ALA A 1 186 ? 9.729 3.769 -12.794 1.00 91.56 186 ALA A O 1
ATOM 1395 N N . GLU A 1 187 ? 11.879 3.475 -12.274 1.00 95.38 187 GLU A N 1
ATOM 1396 C CA . GLU A 1 187 ? 12.090 2.464 -13.324 1.00 95.38 187 GLU A CA 1
ATOM 1397 C C . GLU A 1 187 ? 11.309 1.161 -13.079 1.00 95.38 187 GLU A C 1
ATOM 1399 O O . GLU A 1 187 ? 10.742 0.601 -14.016 1.00 95.38 187 GLU A O 1
ATOM 1404 N N . ARG A 1 188 ? 11.256 0.681 -11.830 1.00 95.50 188 ARG A N 1
ATOM 1405 C CA . ARG A 1 188 ? 10.518 -0.541 -11.465 1.00 95.50 188 ARG A CA 1
ATOM 1406 C C . ARG A 1 188 ? 9.016 -0.329 -11.587 1.00 95.50 188 ARG A C 1
ATOM 1408 O O . ARG A 1 188 ? 8.324 -1.225 -12.052 1.00 95.50 188 ARG A O 1
ATOM 1415 N N . ILE A 1 189 ? 8.542 0.858 -11.209 1.00 95.25 189 ILE A N 1
ATOM 1416 C CA . ILE A 1 189 ? 7.148 1.284 -11.356 1.00 95.25 189 ILE A CA 1
ATOM 1417 C C . ILE A 1 189 ? 6.795 1.383 -12.846 1.00 95.25 189 ILE A C 1
ATOM 1419 O O . ILE A 1 189 ? 5.849 0.738 -13.273 1.00 95.25 189 ILE A O 1
ATOM 1423 N N . ALA A 1 190 ? 7.590 2.087 -13.658 1.00 97.25 190 ALA A N 1
ATOM 1424 C CA . ALA A 1 190 ? 7.359 2.214 -15.099 1.00 97.25 190 ALA A CA 1
ATOM 1425 C C . ALA A 1 190 ? 7.362 0.855 -15.825 1.00 97.25 190 ALA A C 1
ATOM 1427 O O . ALA A 1 190 ? 6.525 0.618 -16.690 1.00 97.25 190 ALA A O 1
ATOM 1428 N N . PHE A 1 191 ? 8.253 -0.071 -15.449 1.00 98.12 191 PHE A N 1
ATOM 1429 C CA . PHE A 1 191 ? 8.222 -1.436 -15.982 1.00 98.12 191 PHE A CA 1
ATOM 1430 C C . PHE A 1 191 ? 6.967 -2.206 -15.535 1.00 98.12 191 PHE A C 1
ATOM 1432 O O . PHE A 1 191 ? 6.268 -2.801 -16.356 1.00 98.12 191 PHE A O 1
ATOM 1439 N N . PHE A 1 192 ? 6.646 -2.172 -14.237 1.00 97.25 192 PHE A N 1
ATOM 1440 C CA . PHE A 1 192 ? 5.472 -2.846 -13.676 1.00 97.25 192 PHE A CA 1
ATOM 1441 C C . PHE A 1 192 ? 4.167 -2.329 -14.302 1.00 97.25 192 PHE A C 1
ATOM 1443 O O . PHE A 1 192 ? 3.288 -3.129 -14.616 1.00 97.25 192 PHE A O 1
ATOM 1450 N N . LEU A 1 193 ? 4.070 -1.023 -14.563 1.00 97.56 193 LEU A N 1
ATOM 1451 C CA . LEU A 1 193 ? 2.926 -0.377 -15.211 1.00 97.56 193 LEU A CA 1
ATOM 1452 C C . LEU A 1 193 ? 2.870 -0.569 -16.737 1.00 97.56 193 LEU A C 1
ATOM 1454 O O . LEU A 1 193 ? 1.834 -0.308 -17.336 1.00 97.56 193 LEU A O 1
ATOM 1458 N N . GLY A 1 194 ? 3.949 -1.046 -17.366 1.00 97.12 194 GLY A N 1
ATOM 1459 C CA . GLY A 1 194 ? 4.047 -1.210 -18.822 1.00 97.12 194 GLY A CA 1
ATOM 1460 C C . GLY A 1 194 ? 4.528 0.033 -19.582 1.00 97.12 194 GLY A C 1
ATOM 1461 O O . GLY A 1 194 ? 4.812 -0.067 -20.771 1.00 97.12 194 GLY A O 1
ATOM 1462 N N . ASP A 1 195 ? 4.716 1.168 -18.900 1.00 97.38 195 ASP A N 1
ATOM 1463 C CA . ASP A 1 195 ? 5.267 2.416 -19.460 1.00 97.38 195 ASP A CA 1
ATOM 1464 C C . ASP A 1 195 ? 6.690 2.245 -20.035 1.00 97.38 195 ASP A C 1
ATOM 1466 O O . ASP A 1 195 ? 7.168 3.073 -20.816 1.00 97.38 195 ASP A O 1
ATOM 1470 N N . LYS A 1 196 ? 7.409 1.191 -19.621 1.00 97.38 196 LYS A N 1
ATOM 1471 C CA . LYS A 1 196 ? 8.789 0.914 -20.027 1.00 97.38 196 LYS A CA 1
ATOM 1472 C C . LYS A 1 196 ? 9.002 -0.564 -20.377 1.00 97.38 196 LYS A C 1
ATOM 1474 O O . LYS A 1 196 ? 8.803 -1.436 -19.540 1.00 97.38 196 LYS A O 1
ATOM 1479 N N . ALA A 1 197 ? 9.465 -0.823 -21.602 1.00 97.19 197 ALA A N 1
ATOM 1480 C CA . ALA A 1 197 ? 9.821 -2.158 -22.096 1.00 97.19 197 ALA A CA 1
ATOM 1481 C C . ALA A 1 197 ? 11.082 -2.733 -21.410 1.00 97.19 197 ALA A C 1
ATOM 1483 O O . ALA A 1 197 ? 11.942 -1.972 -20.951 1.00 97.19 197 ALA A O 1
ATOM 1484 N N . ALA A 1 198 ? 11.199 -4.065 -21.348 1.00 96.62 198 ALA A N 1
ATOM 1485 C CA . ALA A 1 198 ? 12.211 -4.763 -20.545 1.00 96.62 198 ALA A CA 1
ATOM 1486 C C . ALA A 1 198 ? 13.648 -4.465 -21.000 1.00 96.62 198 ALA A C 1
ATOM 1488 O O . ALA A 1 198 ? 14.549 -4.299 -20.182 1.00 96.62 198 ALA A O 1
ATOM 1489 N N . GLU A 1 199 ? 13.834 -4.335 -22.308 1.00 96.50 199 GLU A N 1
ATOM 1490 C CA . GLU A 1 199 ? 15.097 -4.122 -23.020 1.00 96.50 199 GLU A CA 1
ATOM 1491 C C . GLU A 1 199 ? 15.655 -2.713 -22.770 1.00 96.50 199 GLU A C 1
ATOM 1493 O O . GLU A 1 199 ? 16.830 -2.442 -22.998 1.00 96.50 199 GLU A O 1
ATOM 1498 N N . ARG A 1 200 ? 14.800 -1.797 -22.292 1.00 96.75 200 ARG A N 1
ATOM 1499 C CA . ARG A 1 200 ? 15.153 -0.410 -21.961 1.00 96.75 200 ARG A CA 1
ATOM 1500 C C . ARG A 1 200 ? 15.469 -0.230 -20.473 1.00 96.75 200 ARG A C 1
ATOM 1502 O O . ARG A 1 200 ? 15.889 0.863 -20.080 1.00 96.75 200 ARG A O 1
ATOM 1509 N N . CYS A 1 201 ? 15.198 -1.225 -19.627 1.00 96.50 201 CYS A N 1
ATOM 1510 C CA . CYS A 1 201 ? 15.463 -1.175 -18.187 1.00 96.50 201 CYS A CA 1
ATOM 1511 C C . CYS A 1 201 ? 16.955 -1.335 -17.877 1.00 96.50 201 CYS A C 1
ATOM 1513 O O . CYS A 1 201 ? 17.677 -2.049 -18.566 1.00 96.50 201 CYS A O 1
ATOM 1515 N N . SER A 1 202 ? 17.422 -0.696 -16.803 1.00 96.06 202 SER A N 1
ATOM 1516 C CA . SER A 1 202 ? 18.767 -0.942 -16.289 1.00 96.06 202 SER A CA 1
ATOM 1517 C C . SER A 1 202 ? 18.892 -2.360 -15.721 1.00 96.06 202 SER A C 1
ATOM 1519 O O . SER A 1 202 ? 17.929 -2.937 -15.211 1.00 96.06 202 SER A O 1
ATOM 1521 N N . THR A 1 203 ? 20.117 -2.885 -15.688 1.00 93.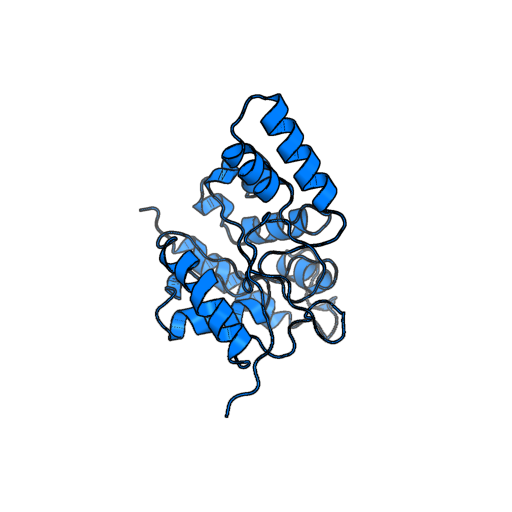31 203 THR A N 1
ATOM 1522 C CA . THR A 1 203 ? 20.454 -4.181 -15.068 1.00 93.31 203 THR A CA 1
ATOM 1523 C C . THR A 1 203 ? 20.114 -4.268 -13.571 1.00 93.31 203 THR A C 1
ATOM 1525 O O . THR A 1 203 ? 20.094 -5.358 -13.004 1.00 93.31 203 THR A O 1
ATOM 1528 N N . LYS A 1 204 ? 19.798 -3.139 -12.916 1.00 91.75 204 LYS A N 1
ATOM 1529 C CA . LYS A 1 204 ? 19.339 -3.063 -11.516 1.00 91.75 204 LYS A CA 1
ATOM 1530 C C . LYS A 1 204 ? 17.831 -3.329 -11.357 1.00 91.75 204 LYS A C 1
ATOM 1532 O O . LYS A 1 204 ? 17.332 -3.380 -10.226 1.00 91.75 204 LYS A O 1
ATOM 1537 N N . THR A 1 205 ? 17.096 -3.490 -12.457 1.00 94.44 205 THR A N 1
ATOM 1538 C CA . THR A 1 205 ? 15.661 -3.792 -12.480 1.00 94.44 205 THR A CA 1
ATOM 1539 C C . THR A 1 205 ? 15.448 -5.218 -12.976 1.00 94.44 205 THR A C 1
ATOM 1541 O O . THR A 1 205 ? 15.572 -5.507 -14.160 1.00 94.44 205 THR A O 1
ATOM 1544 N N . ASN A 1 206 ? 15.109 -6.128 -12.056 1.00 95.38 206 ASN A N 1
ATOM 1545 C CA . ASN A 1 206 ? 14.793 -7.519 -12.385 1.00 95.38 206 ASN A CA 1
ATOM 1546 C C . ASN A 1 206 ? 13.386 -7.605 -13.005 1.00 95.38 206 ASN A C 1
ATOM 1548 O O . ASN A 1 206 ? 12.393 -7.867 -12.323 1.00 95.38 206 ASN A O 1
ATOM 1552 N N . THR A 1 207 ? 13.317 -7.338 -14.308 1.00 96.88 207 THR A N 1
ATOM 1553 C CA . THR A 1 207 ? 12.097 -7.346 -15.128 1.00 96.88 207 THR A CA 1
ATOM 1554 C C . THR A 1 207 ? 11.357 -8.681 -15.030 1.00 96.88 207 THR A C 1
ATOM 1556 O O . THR A 1 207 ? 10.159 -8.701 -14.768 1.00 96.88 207 THR A O 1
ATOM 1559 N N . ALA A 1 208 ? 12.069 -9.807 -15.122 1.00 97.19 208 ALA A N 1
ATOM 1560 C CA . ALA A 1 208 ? 11.484 -11.144 -15.015 1.00 97.19 208 ALA A CA 1
ATOM 1561 C C . ALA A 1 208 ? 10.801 -11.403 -13.656 1.00 97.19 208 ALA A C 1
ATOM 1563 O O . ALA A 1 208 ? 9.745 -12.035 -13.610 1.00 97.19 208 ALA A O 1
ATOM 1564 N N . ALA A 1 209 ? 11.365 -10.905 -12.549 1.00 95.50 209 ALA A N 1
ATOM 1565 C CA . ALA A 1 209 ? 10.725 -10.984 -11.235 1.00 95.50 209 ALA A CA 1
ATOM 1566 C C . ALA A 1 209 ? 9.486 -10.077 -11.142 1.00 95.50 209 ALA A C 1
ATOM 1568 O O . ALA A 1 209 ? 8.450 -10.526 -10.655 1.00 95.50 209 ALA A O 1
ATOM 1569 N N . LEU A 1 210 ? 9.558 -8.845 -11.659 1.00 96.12 210 LEU A N 1
ATOM 1570 C CA . LEU A 1 210 ? 8.425 -7.909 -11.678 1.00 96.12 210 LEU A CA 1
ATOM 1571 C C . LEU A 1 210 ? 7.258 -8.416 -12.542 1.00 96.12 210 LEU A C 1
ATOM 1573 O O . LEU A 1 210 ? 6.106 -8.285 -12.134 1.00 96.12 210 LEU A O 1
ATOM 1577 N N . SER A 1 211 ? 7.531 -9.056 -13.683 1.00 97.50 211 SER A N 1
ATOM 1578 C CA . SER A 1 211 ? 6.497 -9.681 -14.521 1.00 97.50 211 SER A CA 1
ATOM 1579 C C . SER A 1 211 ? 5.786 -10.828 -13.800 1.00 97.50 211 SER A C 1
ATOM 1581 O O . SER A 1 211 ? 4.557 -10.897 -13.833 1.00 97.50 211 SER A O 1
ATOM 1583 N N . ARG A 1 212 ? 6.534 -11.702 -13.104 1.00 97.75 212 ARG A N 1
ATOM 1584 C CA . ARG A 1 212 ? 5.943 -12.777 -12.285 1.00 97.75 212 ARG A CA 1
ATOM 1585 C C . ARG A 1 212 ? 5.125 -12.221 -11.121 1.00 97.75 212 ARG A C 1
ATOM 1587 O O . ARG A 1 212 ? 4.025 -12.707 -10.883 1.00 97.75 212 ARG A O 1
ATOM 1594 N N . ALA A 1 213 ? 5.628 -11.188 -10.443 1.00 95.88 213 ALA A N 1
ATOM 1595 C CA . ALA A 1 213 ? 4.912 -10.513 -9.365 1.00 95.88 213 ALA A CA 1
ATOM 1596 C C . ALA A 1 213 ? 3.580 -9.924 -9.857 1.00 95.88 213 ALA A C 1
ATOM 1598 O O . ALA A 1 213 ? 2.538 -10.222 -9.282 1.00 95.88 213 ALA A O 1
ATOM 1599 N N . ARG A 1 214 ? 3.583 -9.168 -10.966 1.00 97.50 214 ARG A N 1
ATOM 1600 C CA . ARG A 1 214 ? 2.362 -8.588 -11.551 1.00 97.50 214 ARG A CA 1
ATOM 1601 C C . ARG A 1 214 ? 1.326 -9.653 -11.917 1.00 97.50 214 ARG A C 1
ATOM 1603 O O . ARG A 1 214 ? 0.167 -9.512 -11.538 1.00 97.50 214 ARG A O 1
ATOM 1610 N N . ALA A 1 215 ? 1.744 -10.721 -12.598 1.00 97.62 215 ALA A N 1
ATOM 1611 C CA . ALA A 1 215 ? 0.844 -11.805 -12.993 1.00 97.62 215 ALA A CA 1
ATOM 1612 C C . ALA A 1 215 ? 0.272 -12.559 -11.776 1.00 97.62 215 ALA A C 1
ATOM 1614 O O . ALA A 1 215 ? -0.922 -12.845 -11.732 1.00 97.62 215 ALA A O 1
ATOM 1615 N N . GLY A 1 216 ? 1.101 -12.831 -10.760 1.00 96.69 216 GLY A N 1
ATOM 1616 C CA . GLY A 1 216 ? 0.666 -13.463 -9.512 1.00 96.69 216 GLY A CA 1
ATOM 1617 C C . GLY A 1 216 ? -0.308 -12.598 -8.708 1.00 96.69 216 GLY A C 1
ATOM 1618 O O . GLY A 1 216 ? -1.294 -13.112 -8.186 1.00 96.69 216 GLY A O 1
ATOM 1619 N N . LEU A 1 217 ? -0.081 -11.282 -8.656 1.00 95.50 217 LEU A N 1
ATOM 1620 C CA . LEU A 1 217 ? -0.996 -10.319 -8.036 1.00 95.50 217 LEU A CA 1
ATOM 1621 C C . LEU A 1 217 ? -2.352 -10.290 -8.748 1.00 95.50 217 LEU A C 1
ATOM 1623 O O . LEU A 1 217 ? -3.378 -10.445 -8.094 1.00 95.50 217 LEU A O 1
ATOM 1627 N N . GLN A 1 218 ? -2.353 -10.166 -10.079 1.00 96.81 218 GLN A N 1
ATOM 1628 C CA . GLN A 1 218 ? -3.571 -10.179 -10.899 1.00 96.81 218 GLN A CA 1
ATOM 1629 C C . GLN A 1 218 ? -4.372 -11.477 -10.708 1.00 96.81 218 GLN A C 1
ATOM 1631 O O . GLN A 1 218 ? -5.575 -11.424 -10.461 1.00 96.81 218 GLN A O 1
ATOM 1636 N N . ALA A 1 219 ? -3.706 -12.637 -10.735 1.00 95.56 219 ALA A N 1
ATOM 1637 C CA . ALA A 1 219 ? -4.351 -13.928 -10.500 1.00 95.56 219 ALA A CA 1
ATOM 1638 C C . ALA A 1 219 ? -4.937 -14.057 -9.081 1.00 95.56 219 ALA A C 1
ATOM 1640 O O . ALA A 1 219 ? -6.018 -14.618 -8.914 1.00 95.56 219 ALA A O 1
ATOM 1641 N N . ARG A 1 220 ? -4.261 -13.518 -8.055 1.00 93.06 220 ARG A N 1
ATOM 1642 C CA . ARG A 1 220 ? -4.756 -13.543 -6.668 1.00 93.06 220 ARG A CA 1
ATOM 1643 C C . ARG A 1 220 ? -5.945 -12.615 -6.444 1.00 93.06 220 ARG A C 1
ATOM 1645 O O . ARG A 1 220 ? -6.886 -13.028 -5.779 1.00 93.06 220 ARG A O 1
ATOM 1652 N N . VAL A 1 221 ? -5.930 -11.410 -7.014 1.00 91.44 221 VAL A N 1
ATOM 1653 C CA . VAL A 1 221 ? -7.065 -10.478 -6.921 1.00 91.44 221 VAL A CA 1
ATOM 1654 C C . VAL A 1 221 ? -8.283 -11.025 -7.667 1.00 91.44 221 VAL A C 1
ATOM 1656 O O . VAL A 1 221 ? -9.388 -10.978 -7.137 1.00 91.44 221 VAL A O 1
ATOM 1659 N N . ALA A 1 222 ? -8.088 -11.634 -8.842 1.00 92.00 222 ALA A N 1
ATOM 1660 C CA . ALA A 1 222 ? -9.158 -12.312 -9.578 1.00 92.00 222 ALA A CA 1
ATOM 1661 C C . ALA A 1 222 ? -9.730 -13.547 -8.848 1.00 92.00 222 ALA A C 1
ATOM 1663 O O . ALA A 1 222 ? -10.864 -13.939 -9.112 1.00 92.00 222 ALA A O 1
ATOM 1664 N N . ALA A 1 223 ? -8.970 -14.151 -7.926 1.00 90.69 223 ALA A N 1
ATOM 1665 C CA . ALA A 1 223 ? -9.413 -15.269 -7.092 1.00 90.69 223 ALA A CA 1
ATOM 1666 C C . ALA A 1 223 ? -10.142 -14.839 -5.800 1.00 90.69 223 ALA A C 1
ATOM 1668 O O . ALA A 1 223 ? -10.627 -15.700 -5.064 1.00 90.69 223 ALA A O 1
ATOM 1669 N N . PHE A 1 224 ? -10.241 -13.537 -5.500 1.00 82.62 224 PHE A N 1
ATOM 1670 C CA . PHE A 1 224 ? -11.039 -13.052 -4.374 1.00 82.62 224 PHE A CA 1
ATOM 1671 C C . PHE A 1 224 ? -12.527 -12.993 -4.745 1.00 82.62 224 PHE A C 1
ATOM 1673 O O . PHE A 1 224 ? -13.012 -12.008 -5.308 1.00 82.62 224 PHE A O 1
ATOM 1680 N N . SER A 1 225 ? -13.274 -14.034 -4.374 1.00 66.56 225 SER A N 1
ATOM 1681 C CA . SER A 1 225 ? -14.739 -13.987 -4.341 1.00 66.56 225 SER A CA 1
ATOM 1682 C C . SER A 1 225 ? -15.224 -12.807 -3.493 1.00 66.56 225 SER A C 1
ATOM 1684 O O . SER A 1 225 ? -14.671 -12.544 -2.424 1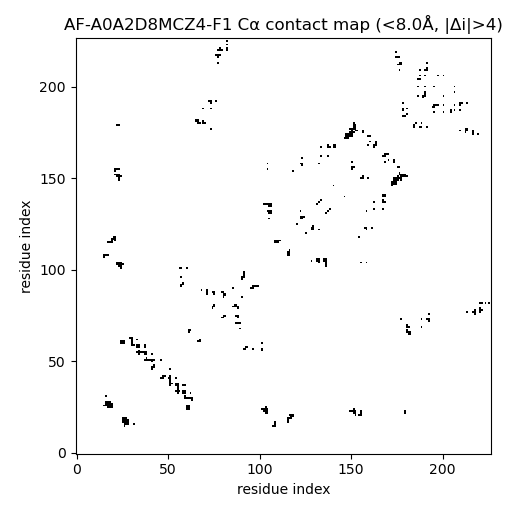.00 66.56 225 SER A O 1
ATOM 1686 N N . ARG A 1 226 ? -16.301 -12.140 -3.923 1.00 55.16 226 ARG A N 1
ATOM 1687 C CA . ARG A 1 226 ? -17.095 -11.312 -3.008 1.00 55.16 226 ARG A CA 1
ATOM 1688 C C . ARG A 1 226 ? -17.951 -12.236 -2.145 1.00 55.16 226 ARG A C 1
ATOM 1690 O O . ARG A 1 226 ? -18.811 -12.933 -2.679 1.00 55.16 226 ARG A O 1
ATOM 1697 N N . SER A 1 227 ? -17.652 -12.248 -0.850 1.00 42.62 227 SER A N 1
ATOM 1698 C CA . SER A 1 227 ? -18.531 -12.704 0.234 1.00 42.62 227 SER A CA 1
ATOM 1699 C C . SER A 1 227 ? -19.629 -11.678 0.489 1.00 42.62 227 SER A C 1
ATOM 1701 O O . SER A 1 227 ? -19.238 -10.494 0.618 1.00 42.62 227 SER A O 1
#

Secondary structure (DSSP, 8-state):
--------------------SS-SS---TTSHHHHHHHHHHHHHTT--HHHHHHHHHHHHTT-STTHHHHHHHHHHHTTHHHHHT-S-GGGGGTT-GGG-----SSSS--EETTEE--S-S-TTTSHHHHHHIIIIIIHHHHHSTT--B---SHHHHHHHHHHHHTTSS-GGGB-TTPPP-SGGGHHHHHHHHTSS-GGGS-TTS-HHHHHHHHHHHHHHHHT----

pLDDT: mean 77.52, std 21.72, range [22.64, 98.12]

Solvent-accessible surface area (backbone atoms only — not comparable to full-atom values): 13031 Å² total; per-residue (Å²): 139,78,91,80,79,91,80,81,88,73,95,75,79,102,77,85,62,53,55,60,78,57,47,20,50,68,41,37,91,75,25,62,66,43,20,52,51,34,25,53,49,32,48,74,71,69,44,53,73,67,57,11,50,49,45,10,51,42,51,21,53,52,63,47,87,63,26,42,62,44,42,33,54,53,41,39,74,32,35,53,13,60,71,74,72,36,101,44,46,63,39,40,57,66,87,39,40,89,80,54,84,90,65,32,63,56,88,62,84,55,66,50,97,89,37,58,36,60,59,55,78,48,49,80,76,38,67,72,48,29,51,46,23,51,70,46,42,25,49,52,48,43,72,45,69,88,56,75,39,72,31,27,25,71,70,29,32,52,46,53,52,48,32,27,74,74,70,34,35,66,64,93,37,52,51,58,59,44,68,41,48,46,78,95,35,47,70,55,47,31,40,67,73,62,81,36,60,72,91,78,52,58,94,90,51,63,52,73,58,44,54,52,23,49,53,52,37,32,55,53,45,73,65,57,77,88,128

Sequence (227 aa):
ELPGDCVSYRNEGSLLDADHPANGVLFARRFTANALRAARKALLEGRTVAEAAAAAKTFASFSGEPMRTNLVRMLDLIGVGQWLGLASTASLWSDKGELVHFTSALRYPVFVDGQNWSGQPDMVKTLALRGWLEAYTGQELRALSDAVIVPLGPKVAAAMQALAAEGLVDNRRILDGLPHPSGANAERIAFFLGDKAAERCSTKTNTAALSRARAGLQARVAAFSRS